Protein 3WA8 (pdb70)

Solvent-accessible surface area: 19558 Å² total; per-residue (Å²): 212,74,54,116,25,68,36,0,6,122,37,0,39,130,145,10,67,23,41,22,1,4,68,3,15,50,7,20,114,54,18,6,81,36,76,0,96,28,0,46,26,24,8,66,152,47,39,134,155,125,174,63,188,25,20,72,51,1,0,8,3,0,0,0,5,5,1,41,4,44,7,38,14,6,31,82,22,82,181,152,152,80,147,42,47,105,79,5,6,0,19,2,0,0,63,0,17,44,56,89,130,84,25,152,76,6,30,119,96,1,83,40,0,31,97,4,66,83,152,66,1,22,133,67,0,67,61,0,5,130,42,0,25,78,46,62,122,11,54,9,45,11,16,38,2,0,131,2,0,44,19,5,78,160,174,196,115,54,5,12,73,50,0,28,138,0,0,103,112,21,14,55,106,63,120,110,128,83,242,223,109,39,119,14,76,34,0,6,150,20,0,103,118,135,12,51,12,11,24,2,0,80,4,17,36,6,14,118,54,18,8,82,86,87,4,85,32,0,54,30,12,4,55,146,35,166,34,135,26,154,60,213,29,59,61,50,2,3,6,5,0,0,0,7,7,1,36,4,39,11,48,30,30,137,199,154,66,157,24,25,100,88,10,5,0,27,4,0,0,55,0,19,43,65,100,130,75,24,159,69,6,44,130,88,0,76,41,1,21,92,3,73,82,157,67,0,23,138,69,0,85,60,0,4,126,36,0,19,72,46,109,139,15,115,4,49,5,15,43,2,0,124,3,0,37,15,6,71,162,175,208,102,58,6,8,104,88,0,26,197,1,0,91,106,13,15,58,80,63,63,116,144,82,180

Structure (mmCIF, N/CA/C/O backbone):
data_3WA8
#
_entry.id   3WA8
#
_cell.length_a   71.823
_cell.length_b   75.383
_cell.length_c   112.671
_cell.angle_alpha   90.00
_cell.angle_beta   90.00
_cell.angle_gamma   90.00
#
_symmetry.space_group_name_H-M   'P 21 21 21'
#
loop_
_entity.id
_entity.type
_entity.pdbx_description
1 polymer 'CRISPR-associated protein, Cse2 family'
2 non-polymer 'MERCURY (II) ION'
3 water water
#
loop_
_atom_site.group_PDB
_atom_site.id
_atom_site.type_symbol
_atom_site.label_atom_id
_atom_site.label_alt_id
_atom_site.label_comp_id
_atom_site.label_asym_id
_atom_site.label_entity_id
_atom_site.label_seq_id
_atom_site.pdbx_PDB_ins_code
_atom_site.Cartn_x
_atom_site.Cartn_y
_atom_site.Cartn_z
_atom_site.occupancy
_atom_site.B_iso_or_equiv
_atom_site.auth_seq_id
_atom_site.auth_comp_id
_atom_site.auth_asym_id
_atom_site.auth_atom_id
_atom_site.pdbx_PDB_model_num
ATOM 1 N N . GLU A 1 7 ? 22.051 28.334 38.890 1.00 109.98 4 GLU A N 1
ATOM 2 C CA . GLU A 1 7 ? 21.256 29.162 37.938 1.00 105.91 4 GLU A CA 1
ATOM 3 C C . GLU A 1 7 ? 20.617 28.286 36.855 1.00 97.47 4 GLU A C 1
ATOM 4 O O . GLU A 1 7 ? 19.875 27.336 37.150 1.00 94.17 4 GLU A O 1
ATOM 10 N N . VAL A 1 8 ? 20.928 28.610 35.599 1.00 94.49 5 VAL A N 1
ATOM 11 C CA . VAL A 1 8 ? 20.234 28.058 34.436 1.00 86.45 5 VAL A CA 1
ATOM 12 C C . VAL A 1 8 ? 20.800 26.692 34.058 1.00 83.18 5 VAL A C 1
ATOM 13 O O . VAL A 1 8 ? 21.880 26.600 33.460 1.00 84.32 5 VAL A O 1
ATOM 17 N N . SER A 1 9 ? 20.069 25.639 34.407 1.00 79.02 6 SER A N 1
ATOM 18 C CA . SER A 1 9 ? 20.389 24.297 33.928 1.00 75.82 6 SER A CA 1
ATOM 19 C C . SER A 1 9 ? 20.516 24.217 32.389 1.00 72.27 6 SER A C 1
ATOM 20 O O . SER A 1 9 ? 20.090 25.110 31.653 1.00 70.40 6 SER A O 1
ATOM 23 N N . ARG A 1 10 ? 21.101 23.133 31.908 1.00 71.47 7 ARG A N 1
ATOM 24 C CA . ARG A 1 10 ? 21.324 22.966 30.488 1.00 69.10 7 ARG A CA 1
ATOM 25 C C . ARG A 1 10 ? 20.020 22.831 29.696 1.00 63.28 7 ARG A C 1
ATOM 26 O O . ARG A 1 10 ? 19.939 23.272 28.555 1.00 61.11 7 ARG A O 1
ATOM 34 N N . GLU A 1 11 ? 18.998 22.230 30.292 1.00 61.28 8 GLU A N 1
ATOM 35 C CA . GLU A 1 11 ? 17.724 22.096 29.592 1.00 57.12 8 GLU A CA 1
ATOM 36 C C . GLU A 1 11 ? 16.962 23.416 29.564 1.00 57.45 8 GLU A C 1
ATOM 37 O O . GLU A 1 11 ? 16.299 23.736 28.561 1.00 55.71 8 GLU A O 1
ATOM 43 N N . GLN A 1 12 ? 17.034 24.173 30.656 1.00 60.33 9 GLN A N 1
ATOM 44 C CA . GLN A 1 12 ? 16.539 25.539 30.635 1.00 61.89 9 GLN A CA 1
ATOM 45 C C . GLN A 1 12 ? 17.250 26.306 29.534 1.00 61.81 9 GLN A C 1
ATOM 46 O O . GLN A 1 12 ? 16.613 26.895 28.690 1.00 60.42 9 GLN A O 1
ATOM 52 N N . ALA A 1 13 ? 18.572 26.286 29.533 1.00 64.31 10 ALA A N 1
ATOM 53 C CA . ALA A 1 13 ? 19.308 27.039 28.546 1.00 65.38 10 ALA A CA 1
ATOM 54 C C . ALA A 1 13 ? 18.837 26.642 27.155 1.00 61.50 10 ALA A C 1
ATOM 55 O O . ALA A 1 13 ? 18.709 27.484 26.267 1.00 61.70 10 ALA A O 1
ATOM 57 N N . PHE A 1 14 ? 18.548 25.363 26.971 1.00 58.51 11 PHE A N 1
ATOM 58 C CA . PHE A 1 14 ? 18.205 24.895 25.665 1.00 55.58 11 PHE A CA 1
ATOM 59 C C . PHE A 1 14 ? 16.891 25.517 25.210 1.00 54.41 11 PHE A C 1
ATOM 60 O O . PHE A 1 14 ? 16.778 26.037 24.085 1.00 54.40 11 PHE A O 1
ATOM 68 N N . VAL A 1 15 ? 15.899 25.461 26.087 1.00 54.19 12 VAL A N 1
ATOM 69 C CA . VAL A 1 15 ? 14.578 25.971 25.779 1.00 53.02 12 VAL A CA 1
ATOM 70 C C . VAL A 1 15 ? 14.610 27.482 25.545 1.00 55.57 12 VAL A C 1
ATOM 71 O O . VAL A 1 15 ? 14.084 27.945 24.551 1.00 55.56 12 VAL A O 1
ATOM 75 N N . ARG A 1 16 ? 15.244 28.238 26.426 1.00 58.60 13 ARG A N 1
ATOM 76 C CA . ARG A 1 16 ? 15.475 29.655 26.183 1.00 62.84 13 ARG A CA 1
ATOM 77 C C . ARG A 1 16 ? 16.033 29.923 24.773 1.00 61.42 13 ARG A C 1
ATOM 78 O O . ARG A 1 16 ? 15.584 30.837 24.081 1.00 62.62 13 ARG A O 1
ATOM 86 N N . TYR A 1 17 ? 16.995 29.112 24.350 1.00 59.72 14 TYR A N 1
ATOM 87 C CA . TYR A 1 17 ? 17.695 29.299 23.089 1.00 59.24 14 TYR A CA 1
ATOM 88 C C . TYR A 1 17 ? 16.732 29.085 21.937 1.00 55.91 14 TYR A C 1
ATOM 89 O O . TYR A 1 17 ? 16.706 29.881 20.994 1.00 56.17 14 TYR A O 1
ATOM 98 N N . LEU A 1 18 ? 15.921 28.027 22.021 1.00 52.44 15 LEU A N 1
ATOM 99 C CA . LEU A 1 18 ? 14.905 27.778 21.011 1.00 49.91 15 LEU A CA 1
ATOM 100 C C . LEU A 1 18 ? 13.944 28.965 20.924 1.00 51.69 15 LEU A C 1
ATOM 101 O O . LEU A 1 18 ? 13.599 29.392 19.821 1.00 52.26 15 LEU A O 1
ATOM 106 N N . ARG A 1 19 ? 13.518 29.499 22.073 1.00 52.68 16 ARG A N 1
ATOM 107 C CA . ARG A 1 19 ? 12.597 30.640 22.096 1.00 54.72 16 ARG A CA 1
ATOM 108 C C . ARG A 1 19 ? 13.192 31.882 21.465 1.00 57.51 16 ARG A C 1
ATOM 109 O O . ARG A 1 19 ? 12.504 32.663 20.793 1.00 59.24 16 ARG A O 1
ATOM 117 N N . GLN A 1 20 ? 14.475 32.089 21.707 1.00 58.35 17 GLN A N 1
ATOM 118 C CA . GLN A 1 20 ? 15.077 33.333 21.322 1.00 61.52 17 GLN A CA 1
ATOM 119 C C . GLN A 1 20 ? 15.558 33.292 19.900 1.00 59.69 17 GLN A C 1
ATOM 120 O O . GLN A 1 20 ? 15.565 34.309 19.257 1.00 62.12 17 GLN A O 1
ATOM 126 N N . ARG A 1 21 ? 15.951 32.127 19.396 1.00 55.98 18 ARG A N 1
ATOM 127 C CA . ARG A 1 21 ? 16.695 32.101 18.136 1.00 55.31 18 ARG A CA 1
ATOM 128 C C . ARG A 1 21 ? 16.021 31.389 16.981 1.00 51.94 18 ARG A C 1
ATOM 129 O O . ARG A 1 21 ? 16.397 31.621 15.853 1.00 52.81 18 ARG A O 1
ATOM 137 N N . SER A 1 22 ? 15.047 30.519 17.236 1.00 48.95 19 SER A N 1
ATOM 138 C CA . SER A 1 22 ? 14.397 29.743 16.160 1.00 46.28 19 SER A CA 1
ATOM 139 C C . SER A 1 22 ? 13.770 30.603 15.078 1.00 47.82 19 SER A C 1
ATOM 140 O O . SER A 1 22 ? 13.077 31.571 15.405 1.00 50.92 19 SER A O 1
ATOM 143 N N . THR A 1 23 ? 13.995 30.262 13.810 1.00 46.18 20 THR A N 1
ATOM 144 C CA . THR A 1 23 ? 13.267 30.896 12.727 1.00 47.94 20 THR A CA 1
ATOM 145 C C . THR A 1 23 ? 12.095 30.031 12.279 1.00 47.08 20 THR A C 1
ATOM 146 O O . THR A 1 23 ? 12.013 28.844 12.634 1.00 44.69 20 THR A O 1
ATOM 150 N N . PRO A 1 24 ? 11.167 30.613 11.494 1.00 49.62 21 PRO A N 1
ATOM 151 C CA . PRO A 1 24 ? 10.023 29.800 11.099 1.00 49.56 21 PRO A CA 1
ATOM 152 C C . PRO A 1 24 ? 10.447 28.559 10.342 1.00 48.16 21 PRO A C 1
ATOM 153 O O . PRO A 1 24 ? 9.866 27.503 10.560 1.00 47.23 21 PRO A O 1
ATOM 157 N N . ALA A 1 25 ? 11.480 28.671 9.508 1.00 49.37 22 ALA A N 1
ATOM 158 C CA . ALA A 1 25 ? 12.086 27.480 8.891 1.00 48.75 22 ALA A CA 1
ATOM 159 C C . ALA A 1 25 ? 12.541 26.455 9.929 1.00 46.72 22 ALA A C 1
ATOM 160 O O . ALA A 1 25 ? 12.239 25.276 9.768 1.00 46.51 22 ALA A O 1
ATOM 162 N N . ASP A 1 26 ? 13.245 26.877 10.980 1.00 46.43 23 ASP A N 1
ATOM 163 C CA . ASP A 1 26 ? 13.669 25.922 11.998 1.00 45.54 23 ASP A CA 1
ATOM 164 C C . ASP A 1 26 ? 12.468 25.184 12.540 1.00 44.79 23 ASP A C 1
ATOM 165 O O . ASP A 1 26 ? 12.504 23.938 12.685 1.00 44.56 23 ASP A O 1
ATOM 170 N N . LEU A 1 27 ? 11.388 25.927 12.821 1.00 45.10 24 LEU A N 1
ATOM 171 C CA . LEU A 1 27 ? 10.221 25.316 13.472 1.00 43.36 24 LEU A CA 1
ATOM 172 C C . LEU A 1 27 ? 9.595 24.264 12.546 1.00 43.75 24 LEU A C 1
ATOM 173 O O . LEU A 1 27 ? 9.182 23.173 12.999 1.00 42.58 24 LEU A O 1
ATOM 178 N N . ALA A 1 28 ? 9.590 24.573 11.245 1.00 44.84 25 ALA A N 1
ATOM 179 C CA . ALA A 1 28 ? 9.066 23.656 10.256 1.00 46.07 25 ALA A CA 1
ATOM 180 C C . ALA A 1 28 ? 9.845 22.350 10.307 1.00 44.73 25 ALA A C 1
ATOM 181 O O . ALA A 1 28 ? 9.230 21.291 10.386 1.00 44.83 25 ALA A O 1
ATOM 183 N N . ARG A 1 29 ? 11.181 22.436 10.307 1.00 44.04 26 ARG A N 1
ATOM 184 C CA . ARG A 1 29 ? 12.033 21.263 10.415 1.00 43.93 26 ARG A CA 1
ATOM 185 C C . ARG A 1 29 ? 11.808 20.500 11.723 1.00 42.99 26 ARG A C 1
ATOM 186 O O . ARG A 1 29 ? 11.562 19.268 11.702 1.00 42.37 26 ARG A O 1
ATOM 194 N N . MET A 1 30 ? 11.861 21.235 12.842 1.00 42.21 27 MET A N 1
ATOM 195 C CA . MET A 1 30 ? 11.641 20.649 14.178 1.00 41.96 27 MET A CA 1
ATOM 196 C C . MET A 1 30 ? 10.330 19.862 14.207 1.00 42.14 27 MET A C 1
ATOM 197 O O . MET A 1 30 ? 10.283 18.742 14.723 1.00 41.38 27 MET A O 1
ATOM 202 N N . ARG A 1 31 ? 9.285 20.446 13.604 1.00 43.91 28 ARG A N 1
ATOM 203 C CA . ARG A 1 31 ? 7.966 19.824 13.519 1.00 44.43 28 ARG A CA 1
ATOM 204 C C . ARG A 1 31 ? 8.015 18.562 12.675 1.00 45.87 28 ARG A C 1
ATOM 205 O O . ARG A 1 31 ? 7.515 17.513 13.084 1.00 45.43 28 ARG A O 1
ATOM 213 N N . ARG A 1 32 ? 8.631 18.687 11.500 1.00 48.10 29 ARG A N 1
ATOM 214 C CA . ARG A 1 32 ? 8.811 17.583 10.552 1.00 50.98 29 ARG A CA 1
ATOM 215 C C . ARG A 1 32 ? 9.561 16.367 11.135 1.00 50.07 29 ARG A C 1
ATOM 216 O O . ARG A 1 32 ? 9.208 15.233 10.824 1.00 51.46 29 ARG A O 1
ATOM 224 N N . GLY A 1 33 ? 10.571 16.614 11.980 1.00 47.68 30 GLY A N 1
ATOM 225 C CA . GLY A 1 33 ? 11.331 15.561 12.611 1.00 48.04 30 GLY A CA 1
ATOM 226 C C . GLY A 1 33 ? 10.583 14.747 13.656 1.00 48.86 30 GLY A C 1
ATOM 227 O O . GLY A 1 33 ? 11.084 13.740 14.136 1.00 49.16 30 GLY A O 1
ATOM 228 N N . LEU A 1 34 ? 9.380 15.167 14.029 1.00 49.96 31 LEU A N 1
ATOM 229 C CA . LEU A 1 34 ? 8.612 14.462 15.088 1.00 50.47 31 LEU A CA 1
ATOM 230 C C . LEU A 1 34 ? 8.506 12.926 14.944 1.00 53.24 31 LEU A C 1
ATOM 231 O O . LEU A 1 34 ? 8.568 12.210 15.944 1.00 52.99 31 LEU A O 1
ATOM 236 N N . ASP A 1 35 ? 8.348 12.412 13.731 1.00 56.29 32 ASP A N 1
ATOM 237 C CA . ASP A 1 35 ? 8.182 10.969 13.601 1.00 59.99 32 ASP A CA 1
ATOM 238 C C . ASP A 1 35 ? 9.515 10.205 13.802 1.00 59.73 32 ASP A C 1
ATOM 239 O O . ASP A 1 35 ? 9.513 8.993 14.039 1.00 62.15 32 ASP A O 1
ATOM 244 N N . ALA A 1 36 ? 10.647 10.890 13.648 1.00 56.97 33 ALA A N 1
ATOM 245 C CA . ALA A 1 36 ? 11.949 10.251 13.774 1.00 56.09 33 ALA A CA 1
ATOM 246 C C . ALA A 1 36 ? 12.884 11.340 14.266 1.00 52.94 33 ALA A C 1
ATOM 247 O O . ALA A 1 36 ? 13.732 11.848 13.503 1.00 54.75 33 ALA A O 1
ATOM 249 N N . PRO A 1 37 ? 12.721 11.740 15.536 1.00 49.05 34 PRO A N 1
ATOM 250 C CA . PRO A 1 37 ? 13.452 12.883 16.116 1.00 46.22 34 PRO A CA 1
ATOM 251 C C . PRO A 1 37 ? 14.942 12.684 15.965 1.00 47.51 34 PRO A C 1
ATOM 252 O O . PRO A 1 37 ? 15.441 11.597 16.263 1.00 49.88 34 PRO A O 1
ATOM 256 N N . GLY A 1 38 ? 15.646 13.713 15.502 1.00 46.71 35 GLY A N 1
ATOM 257 C CA . GLY A 1 38 ? 17.073 13.595 15.244 1.00 47.56 35 GLY A CA 1
ATOM 258 C C . GLY A 1 38 ? 17.359 13.290 13.799 1.00 49.48 35 GLY A C 1
ATOM 259 O O . GLY A 1 38 ? 18.387 13.691 13.266 1.00 51.21 35 GLY A O 1
ATOM 260 N N . ALA A 1 39 ? 16.447 12.589 13.139 1.00 49.92 36 ALA A N 1
ATOM 261 C CA . ALA A 1 39 ? 16.709 12.159 11.761 1.00 52.55 36 ALA A CA 1
ATOM 262 C C . ALA A 1 39 ? 16.527 13.328 10.824 1.00 51.49 36 ALA A C 1
ATOM 263 O O . ALA A 1 39 ? 17.005 13.303 9.728 1.00 54.54 36 ALA A O 1
ATOM 265 N N . GLU A 1 40 ? 15.827 14.353 11.261 1.00 48.87 37 GLU A N 1
ATOM 266 C CA . GLU A 1 40 ? 15.641 15.558 10.463 1.00 49.53 37 GLU A CA 1
ATOM 267 C C . GLU A 1 40 ? 16.494 16.652 11.100 1.00 48.61 37 GLU A C 1
ATOM 268 O O . GLU A 1 40 ? 16.151 17.211 12.143 1.00 47.13 37 GLU A O 1
ATOM 274 N N . VAL A 1 41 ? 17.619 16.946 10.485 1.00 50.47 38 VAL A N 1
ATOM 275 C CA . VAL A 1 41 ? 18.643 17.703 11.159 1.00 49.49 38 VAL A CA 1
ATOM 276 C C . VAL A 1 41 ? 18.332 19.194 11.175 1.00 48.21 38 VAL A C 1
ATOM 277 O O . VAL A 1 41 ? 17.947 19.754 10.146 1.00 49.03 38 VAL A O 1
ATOM 281 N N . VAL A 1 42 ? 18.496 19.834 12.334 1.00 46.89 39 VAL A N 1
ATOM 282 C CA . VAL A 1 42 ? 18.309 21.290 12.444 1.00 46.41 39 VAL A CA 1
ATOM 283 C C . VAL A 1 42 ? 19.554 21.990 13.016 1.00 48.26 39 VAL A C 1
ATOM 284 O O . VAL A 1 42 ? 19.874 21.817 14.215 1.00 48.68 39 VAL A O 1
ATOM 288 N N . PRO A 1 43 ? 20.245 22.814 12.198 1.00 50.01 40 PRO A N 1
ATOM 289 C CA . PRO A 1 43 ? 21.555 23.363 12.608 1.00 52.26 40 PRO A CA 1
ATOM 290 C C . PRO A 1 43 ? 21.477 23.961 13.989 1.00 52.21 40 PRO A C 1
ATOM 291 O O . PRO A 1 43 ? 22.299 23.651 14.836 1.00 54.11 40 PRO A O 1
ATOM 295 N N . LEU A 1 44 ? 20.462 24.780 14.222 1.00 51.48 41 LEU A N 1
ATOM 296 C CA . LEU A 1 44 ? 20.184 25.305 15.554 1.00 52.17 41 LEU A CA 1
ATOM 297 C C . LEU A 1 44 ? 20.383 24.292 16.703 1.00 51.99 41 LEU A C 1
ATOM 298 O O . LEU A 1 44 ? 21.152 24.533 17.657 1.00 54.54 41 LEU A O 1
ATOM 303 N N . VAL A 1 45 ? 19.688 23.164 16.601 1.00 49.82 42 VAL A N 1
ATOM 304 C CA . VAL A 1 45 ? 19.735 22.122 17.623 1.00 48.84 42 VAL A CA 1
ATOM 305 C C . VAL A 1 45 ? 21.087 21.455 17.638 1.00 51.83 42 VAL A C 1
ATOM 306 O O . VAL A 1 45 ? 21.700 21.337 18.702 1.00 53.79 42 VAL A O 1
ATOM 310 N N . GLU A 1 46 ? 21.557 21.059 16.451 1.00 52.63 43 GLU A N 1
ATOM 311 C CA . GLU A 1 46 ? 22.879 20.461 16.275 1.00 56.18 43 GLU A CA 1
ATOM 312 C C . GLU A 1 46 ? 23.980 21.309 16.908 1.00 60.23 43 GLU A C 1
ATOM 313 O O . GLU A 1 46 ? 24.895 20.787 17.562 1.00 63.43 43 GLU A O 1
ATOM 319 N N . GLY A 1 47 ? 23.882 22.616 16.686 1.00 60.32 44 GLY A N 1
ATOM 320 C CA . GLY A 1 47 ? 24.765 23.571 17.292 1.00 64.58 44 GLY A CA 1
ATOM 321 C C . GLY A 1 47 ? 24.780 23.408 18.791 1.00 66.41 44 GLY A C 1
ATOM 322 O O . GLY A 1 47 ? 25.853 23.365 19.414 1.00 70.52 44 GLY A O 1
ATOM 323 N N . PHE A 1 48 ? 23.591 23.307 19.381 1.00 63.89 45 PHE A N 1
ATOM 324 C CA . PHE A 1 48 ? 23.499 23.282 20.832 1.00 65.31 45 PHE A CA 1
ATOM 325 C C . PHE A 1 48 ? 24.062 21.972 21.344 1.00 68.02 45 PHE A C 1
ATOM 326 O O . PHE A 1 48 ? 24.870 21.968 22.277 1.00 71.68 45 PHE A O 1
ATOM 334 N N . LEU A 1 49 ? 23.680 20.867 20.703 1.00 67.45 46 LEU A N 1
ATOM 335 C CA . LEU A 1 49 ? 24.195 19.547 21.094 1.00 71.20 46 LEU A CA 1
ATOM 336 C C . LEU A 1 49 ? 25.694 19.439 20.871 1.00 78.25 46 LEU A C 1
ATOM 337 O O . LEU A 1 49 ? 26.386 18.779 21.630 1.00 82.04 46 LEU A O 1
ATOM 342 N N . GLY A 1 50 ? 26.185 20.087 19.824 1.00 81.41 47 GLY A N 1
ATOM 343 C CA . GLY A 1 50 ? 27.597 20.051 19.494 1.00 90.07 47 GLY A CA 1
ATOM 344 C C . GLY A 1 50 ? 28.457 20.859 20.446 1.00 96.75 47 GLY A C 1
ATOM 345 O O . GLY A 1 50 ? 29.682 20.864 20.334 1.00 102.22 47 GLY A O 1
ATOM 346 N N . ARG A 1 51 ? 27.821 21.547 21.385 1.00 97.46 48 ARG A N 1
ATOM 347 C CA . ARG A 1 51 ? 28.557 22.345 22.346 1.00 104.90 48 ARG A CA 1
ATOM 348 C C . ARG A 1 51 ? 28.628 21.701 23.730 1.00 108.57 48 ARG A C 1
ATOM 349 O O . ARG A 1 51 ? 29.096 22.315 24.688 1.00 112.77 48 ARG A O 1
ATOM 357 N N . ILE A 1 52 ? 28.204 20.444 23.822 1.00 109.04 49 ILE A N 1
ATOM 358 C CA . ILE A 1 52 ? 28.279 19.695 25.087 1.00 113.61 49 ILE A CA 1
ATOM 359 C C . ILE A 1 52 ? 28.689 18.233 24.913 1.00 117.38 49 ILE A C 1
ATOM 360 O O . ILE A 1 52 ? 29.693 17.810 25.479 1.00 123.72 49 ILE A O 1
ATOM 365 N N . GLN A 1 53 ? 27.909 17.500 24.110 1.00 115.14 50 GLN A N 1
ATOM 366 C CA . GLN A 1 53 ? 27.953 16.023 23.927 1.00 118.25 50 GLN A CA 1
ATOM 367 C C . GLN A 1 53 ? 29.309 15.277 24.044 1.00 126.47 50 GLN A C 1
ATOM 368 O O . GLN A 1 53 ? 29.373 14.198 24.652 1.00 129.23 50 GLN A O 1
ATOM 374 N N . ASP A 1 54 ? 30.363 15.836 23.445 1.00 131.19 51 ASP A N 1
ATOM 375 C CA . ASP A 1 54 ? 31.744 15.335 23.596 1.00 140.06 51 ASP A CA 1
ATOM 376 C C . ASP A 1 54 ? 32.002 13.862 23.243 1.00 143.46 51 ASP A C 1
ATOM 377 O O . ASP A 1 54 ? 32.504 13.566 22.149 1.00 145.96 51 ASP A O 1
ATOM 382 N N . GLU A 1 55 ? 31.700 12.962 24.186 1.00 144.26 52 GLU A N 1
ATOM 383 C CA . GLU A 1 55 ? 31.907 11.515 24.015 1.00 147.76 52 GLU A CA 1
ATOM 384 C C . GLU A 1 55 ? 30.704 10.723 24.521 1.00 142.73 52 GLU A C 1
ATOM 385 O O . GLU A 1 55 ? 30.817 9.553 24.909 1.00 146.39 52 GLU A O 1
ATOM 391 N N . HIS A 1 56 ? 29.552 11.380 24.527 1.00 134.61 53 HIS A N 1
ATOM 392 C CA . HIS A 1 56 ? 28.298 10.686 24.754 1.00 129.50 53 HIS A CA 1
ATOM 393 C C . HIS A 1 56 ? 27.533 10.576 23.434 1.00 124.03 53 HIS A C 1
ATOM 394 O O . HIS A 1 56 ? 26.551 11.320 23.204 1.00 117.57 53 HIS A O 1
ATOM 401 N N . GLU A 1 57 ? 27.994 9.657 22.571 1.00 126.35 54 GLU A N 1
ATOM 402 C CA . GLU A 1 57 ? 27.173 9.190 21.445 1.00 121.59 54 GLU A CA 1
ATOM 403 C C . GLU A 1 57 ? 25.848 8.683 22.029 1.00 115.50 54 GLU A C 1
ATOM 404 O O . GLU A 1 57 ? 25.463 7.509 21.872 1.00 116.95 54 GLU A O 1
ATOM 410 N N . ASP A 1 58 ? 25.176 9.585 22.744 1.00 108.27 55 ASP A N 1
ATOM 411 C CA . ASP A 1 58 ? 23.988 9.222 23.452 1.00 102.01 55 ASP A CA 1
ATOM 412 C C . ASP A 1 58 ? 22.829 9.470 22.516 1.00 94.88 55 ASP A C 1
ATOM 413 O O . ASP A 1 58 ? 22.298 10.588 22.387 1.00 90.26 55 ASP A O 1
ATOM 418 N N . ARG A 1 59 ? 22.478 8.391 21.834 1.00 93.52 56 ARG A N 1
ATOM 419 C CA . ARG A 1 59 ? 21.437 8.424 20.852 1.00 87.99 56 ARG A CA 1
ATOM 420 C C . ARG A 1 59 ? 20.150 8.872 21.530 1.00 80.95 56 ARG A C 1
ATOM 421 O O . ARG A 1 59 ? 19.313 9.545 20.919 1.00 77.18 56 ARG A O 1
ATOM 429 N N . TRP A 1 60 ? 20.044 8.556 22.817 1.00 78.85 57 TRP A N 1
ATOM 430 C CA . TRP A 1 60 ? 18.917 8.991 23.637 1.00 72.54 57 TRP A CA 1
ATOM 431 C C . TRP A 1 60 ? 18.835 10.503 23.763 1.00 68.21 57 TRP A C 1
ATOM 432 O O . TRP A 1 60 ? 17.806 11.106 23.474 1.00 63.97 57 TRP A O 1
ATOM 443 N N . GLU A 1 61 ? 19.937 11.107 24.180 1.00 69.25 58 GLU A N 1
ATOM 444 C CA . GLU A 1 61 ? 19.984 12.538 24.338 1.00 66.33 58 GLU A CA 1
ATOM 445 C C . GLU A 1 61 ? 19.454 13.181 23.072 1.00 61.95 58 GLU A C 1
ATOM 446 O O . GLU A 1 61 ? 18.512 13.960 23.123 1.00 58.46 58 GLU A O 1
ATOM 452 N N . ARG A 1 62 ? 20.030 12.808 21.934 1.00 62.07 59 ARG A N 1
ATOM 453 C CA . ARG A 1 62 ? 19.651 13.403 20.656 1.00 58.51 59 ARG A CA 1
ATOM 454 C C . ARG A 1 62 ? 18.147 13.218 20.375 1.00 53.69 59 ARG A C 1
ATOM 455 O O . ARG A 1 62 ? 17.452 14.166 19.956 1.00 50.51 59 ARG A O 1
ATOM 463 N N . ILE A 1 63 ? 17.632 12.022 20.647 1.00 52.10 60 ILE A N 1
ATOM 464 C CA . ILE A 1 63 ? 16.212 11.821 20.481 1.00 48.02 60 ILE A CA 1
ATOM 465 C C . ILE A 1 63 ? 15.440 12.775 21.424 1.00 45.64 60 ILE A C 1
ATOM 466 O O . ILE A 1 63 ? 14.497 13.445 21.013 1.00 43.64 60 ILE A O 1
ATOM 471 N N . CYS A 1 64 ? 15.854 12.873 22.675 1.00 46.17 61 CYS A N 1
ATOM 472 C CA . CYS A 1 64 ? 15.080 13.642 23.618 1.00 44.28 61 CYS A CA 1
ATOM 473 C C . CYS A 1 64 ? 15.052 15.120 23.224 1.00 43.61 61 CYS A C 1
ATOM 474 O O . CYS A 1 64 ? 13.955 15.679 23.018 1.00 41.80 61 CYS A O 1
ATOM 477 N N . TYR A 1 65 ? 16.232 15.733 23.041 1.00 45.07 62 TYR A N 1
ATOM 478 C CA . TYR A 1 65 ? 16.318 17.120 22.550 1.00 44.06 62 TYR A CA 1
ATOM 479 C C . TYR A 1 65 ? 15.440 17.405 21.351 1.00 42.45 62 TYR A C 1
ATOM 480 O O . TYR A 1 65 ? 14.655 18.361 21.348 1.00 41.80 62 TYR A O 1
ATOM 489 N N . TYR A 1 66 ? 15.575 16.588 20.324 1.00 42.83 63 TYR A N 1
ATOM 490 C CA . TYR A 1 66 ? 14.855 16.842 19.093 1.00 42.43 63 TYR A CA 1
ATOM 491 C C . TYR A 1 66 ? 13.372 16.689 19.290 1.00 41.75 63 TYR A C 1
ATOM 492 O O . TYR A 1 66 ? 12.594 17.500 18.798 1.00 41.74 63 TYR A O 1
ATOM 501 N N . LEU A 1 67 ? 12.972 15.649 20.012 1.00 42.84 64 LEU A N 1
ATOM 502 C CA . LEU A 1 67 ? 11.572 15.451 20.342 1.00 42.94 64 LEU A CA 1
ATOM 503 C C . LEU A 1 67 ? 11.051 16.677 21.098 1.00 42.62 64 LEU A C 1
ATOM 504 O O . LEU A 1 67 ? 9.975 17.170 20.796 1.00 43.89 64 LEU A O 1
ATOM 509 N N . VAL A 1 68 ? 11.792 17.192 22.067 1.00 42.43 65 VAL A N 1
ATOM 510 C CA . VAL A 1 68 ? 11.217 18.300 22.811 1.00 42.85 65 VAL A CA 1
ATOM 511 C C . VAL A 1 68 ? 11.120 19.506 21.888 1.00 43.67 65 VAL A C 1
ATOM 512 O O . VAL A 1 68 ? 10.130 20.270 21.930 1.00 44.24 65 VAL A O 1
ATOM 516 N N . ALA A 1 69 ? 12.124 19.658 21.029 1.00 43.64 66 ALA A N 1
ATOM 517 C CA . ALA A 1 69 ? 12.087 20.735 20.074 1.00 43.53 66 ALA A CA 1
ATOM 518 C C . ALA A 1 69 ? 10.798 20.637 19.242 1.00 43.30 66 ALA A C 1
ATOM 519 O O . ALA A 1 69 ? 10.016 21.608 19.145 1.00 44.26 66 ALA A O 1
ATOM 521 N N . GLY A 1 70 ? 10.543 19.454 18.686 1.00 42.19 67 GLY A N 1
ATOM 522 C CA . GLY A 1 70 ? 9.381 19.269 17.825 1.00 42.13 67 GLY A CA 1
ATOM 523 C C . GLY A 1 70 ? 8.089 19.561 18.548 1.00 42.45 67 GLY A C 1
ATOM 524 O O . GLY A 1 70 ? 7.211 20.256 18.010 1.00 43.88 67 GLY A O 1
ATOM 525 N N . LEU A 1 71 ? 7.962 19.049 19.774 1.00 40.74 68 LEU A N 1
ATOM 526 C CA . LEU A 1 71 ? 6.718 19.235 20.491 1.00 41.33 68 LEU A CA 1
ATOM 527 C C . LEU A 1 71 ? 6.551 20.711 20.791 1.00 42.29 68 LEU A C 1
ATOM 528 O O . LEU A 1 71 ? 5.462 21.267 20.642 1.00 44.58 68 LEU A O 1
ATOM 533 N N . TRP A 1 72 ? 7.649 21.344 21.187 1.00 41.02 69 TRP A N 1
ATOM 534 C CA . TRP A 1 72 ? 7.603 22.719 21.581 1.00 41.49 69 TRP A CA 1
ATOM 535 C C . TRP A 1 72 ? 7.207 23.509 20.343 1.00 43.09 69 TRP A C 1
ATOM 536 O O . TRP A 1 72 ? 6.366 24.404 20.398 1.00 45.00 69 TRP A O 1
ATOM 547 N N . ALA A 1 73 ? 7.801 23.137 19.210 1.00 42.76 70 ALA A N 1
ATOM 548 C CA . ALA A 1 73 ? 7.573 23.820 17.935 1.00 43.35 70 ALA A CA 1
ATOM 549 C C . ALA A 1 73 ? 6.134 23.626 17.474 1.00 45.14 70 ALA A C 1
ATOM 550 O O . ALA A 1 73 ? 5.689 24.265 16.540 1.00 46.80 70 ALA A O 1
ATOM 552 N N . SER A 1 74 ? 5.406 22.740 18.147 1.00 45.26 71 SER A N 1
ATOM 553 C CA . SER A 1 74 ? 4.021 22.445 17.785 1.00 48.09 71 SER A CA 1
ATOM 554 C C . SER A 1 74 ? 3.042 23.112 18.708 1.00 50.28 71 SER A C 1
ATOM 555 O O . SER A 1 74 ? 1.840 23.084 18.463 1.00 52.93 71 SER A O 1
ATOM 558 N N . THR A 1 75 ? 3.543 23.719 19.772 1.00 50.12 72 THR A N 1
ATOM 559 C CA . THR A 1 75 ? 2.653 24.158 20.835 1.00 52.97 72 THR A CA 1
ATOM 560 C C . THR A 1 75 ? 1.563 25.151 20.453 1.00 57.29 72 THR A C 1
ATOM 561 O O . THR A 1 75 ? 1.666 25.885 19.495 1.00 58.80 72 THR A O 1
ATOM 565 N N . VAL A 1 76 ? 0.528 25.175 21.264 1.00 60.60 73 VAL A N 1
ATOM 566 C CA . VAL A 1 76 ? -0.634 25.998 21.014 1.00 66.80 73 VAL A CA 1
ATOM 567 C C . VAL A 1 76 ? -1.101 26.622 22.334 1.00 70.52 73 VAL A C 1
ATOM 568 O O . VAL A 1 76 ? -2.020 27.445 22.351 1.00 75.44 73 VAL A O 1
ATOM 572 N N . SER A 1 77 ? -0.451 26.237 23.435 1.00 69.09 74 SER A N 1
ATOM 573 C CA . SER A 1 77 ? -0.925 26.589 24.772 1.00 73.04 74 SER A CA 1
ATOM 574 C C . SER A 1 77 ? -0.766 28.075 25.052 1.00 77.34 74 SER A C 1
ATOM 575 O O . SER A 1 77 ? 0.202 28.705 24.607 1.00 76.43 74 SER A O 1
ATOM 578 N N . SER A 1 78 ? -1.707 28.618 25.819 1.00 82.96 75 SER A N 1
ATOM 579 C CA . SER A 1 78 ? -1.655 30.018 26.234 1.00 88.21 75 SER A CA 1
ATOM 580 C C . SER A 1 78 ? -0.465 30.256 27.153 1.00 86.78 75 SER A C 1
ATOM 581 O O . SER A 1 78 ? 0.166 31.307 27.111 1.00 88.39 75 SER A O 1
ATOM 584 N N . SER A 1 79 ? -0.140 29.242 27.944 1.00 84.53 76 SER A N 1
ATOM 585 C CA . SER A 1 79 ? 0.990 29.291 28.849 1.00 84.13 76 SER A CA 1
ATOM 586 C C . SER A 1 79 ? 2.307 29.580 28.146 1.00 82.51 76 SER A C 1
ATOM 587 O O . SER A 1 79 ? 3.150 30.272 28.708 1.00 84.63 76 SER A O 1
ATOM 590 N N . GLU A 1 80 ? 2.487 29.095 26.921 1.00 80.28 77 GLU A N 1
ATOM 591 C CA . GLU A 1 80 ? 3.703 29.428 26.173 1.00 79.25 77 GLU A CA 1
ATOM 592 C C . GLU A 1 80 ? 3.720 30.895 25.734 1.00 84.11 77 GLU A C 1
ATOM 593 O O . GLU A 1 80 ? 4.789 31.485 25.548 1.00 84.48 77 GLU A O 1
ATOM 599 N N . LEU A 1 81 ? 2.550 31.495 25.575 1.00 89.02 78 LEU A N 1
ATOM 600 C CA . LEU A 1 81 ? 2.514 32.900 25.214 1.00 94.63 78 LEU A CA 1
ATOM 601 C C . LEU A 1 81 ? 2.986 33.743 26.394 1.00 99.43 78 LEU A C 1
ATOM 602 O O . LEU A 1 81 ? 3.510 34.837 26.211 1.00 102.39 78 LEU A O 1
ATOM 607 N N . GLU A 1 82 ? 2.817 33.210 27.605 1.00 101.06 79 GLU A N 1
ATOM 608 C CA . GLU A 1 82 ? 3.344 33.839 28.817 1.00 106.04 79 GLU A CA 1
ATOM 609 C C . GLU A 1 82 ? 4.858 33.688 28.982 1.00 104.53 79 GLU A C 1
ATOM 610 O O . GLU A 1 82 ? 5.532 34.637 29.399 1.00 108.21 79 GLU A O 1
ATOM 616 N N . GLN A 1 83 ? 5.378 32.507 28.626 1.00 100.45 80 GLN A N 1
ATOM 617 C CA . GLN A 1 83 ? 6.814 32.188 28.695 1.00 99.36 80 GLN A CA 1
ATOM 618 C C . GLN A 1 83 ? 7.644 32.975 27.716 1.00 101.16 80 GLN A C 1
ATOM 619 O O . GLN A 1 83 ? 8.785 32.607 27.449 1.00 99.13 80 GLN A O 1
ATOM 625 N N . PHE A 1 84 ? 7.071 34.037 27.163 1.00 106.42 81 PHE A N 1
ATOM 626 C CA . PHE A 1 84 ? 7.818 34.937 26.308 1.00 109.27 81 PHE A CA 1
ATOM 627 C C . PHE A 1 84 ? 8.073 36.248 27.050 1.00 116.37 81 PHE A C 1
ATOM 628 O O . PHE A 1 84 ? 9.056 36.946 26.761 1.00 118.23 81 PHE A O 1
ATOM 636 N N . ARG A 1 85 ? 7.188 36.580 27.996 1.00 121.23 82 ARG A N 1
ATOM 637 C CA . ARG A 1 85 ? 7.422 37.680 28.944 1.00 128.58 82 ARG A CA 1
ATOM 638 C C . ARG A 1 85 ? 8.359 37.202 30.070 1.00 128.41 82 ARG A C 1
ATOM 639 O O . ARG A 1 85 ? 9.522 37.627 30.133 1.00 130.08 82 ARG A O 1
ATOM 647 N N . LYS A 1 86 ? 7.844 36.329 30.951 1.00 127.15 83 LYS A N 1
ATOM 648 C CA . LYS A 1 86 ? 8.612 35.756 32.070 1.00 126.67 83 LYS A CA 1
ATOM 649 C C . LYS A 1 86 ? 9.841 34.994 31.564 1.00 121.92 83 LYS A C 1
ATOM 650 O O . LYS A 1 86 ? 9.823 34.402 30.479 1.00 117.05 83 LYS A O 1
ATOM 656 N N . VAL A 1 101 ? 9.431 21.305 47.099 1.00 115.38 98 VAL A N 1
ATOM 657 C CA . VAL A 1 101 ? 8.830 19.970 47.228 1.00 112.51 98 VAL A CA 1
ATOM 658 C C . VAL A 1 101 ? 7.611 19.867 46.301 1.00 107.56 98 VAL A C 1
ATOM 659 O O . VAL A 1 101 ? 7.571 19.016 45.389 1.00 102.59 98 VAL A O 1
ATOM 663 N N . ASN A 1 102 ? 6.629 20.744 46.558 1.00 109.37 99 ASN A N 1
ATOM 664 C CA . ASN A 1 102 ? 5.412 20.887 45.748 1.00 105.58 99 ASN A CA 1
ATOM 665 C C . ASN A 1 102 ? 5.730 21.440 44.358 1.00 101.76 99 ASN A C 1
ATOM 666 O O . ASN A 1 102 ? 5.221 20.925 43.357 1.00 97.37 99 ASN A O 1
ATOM 671 N N . LYS A 1 103 ? 6.577 22.479 44.304 1.00 103.67 100 LYS A N 1
ATOM 672 C CA . LYS A 1 103 ? 7.073 23.043 43.031 1.00 99.91 100 LYS A CA 1
ATOM 673 C C . LYS A 1 103 ? 7.675 21.932 42.179 1.00 93.84 100 LYS A C 1
ATOM 674 O O . LYS A 1 103 ? 7.482 21.907 40.967 1.00 90.34 100 LYS A O 1
ATOM 680 N N . GLY A 1 104 ? 8.387 21.012 42.835 1.00 93.21 101 GLY A N 1
ATOM 681 C CA . GLY A 1 104 ? 8.921 19.809 42.210 1.00 87.32 101 GLY A CA 1
ATOM 682 C C . GLY A 1 104 ? 7.872 19.159 41.339 1.00 81.60 101 GLY A C 1
ATOM 683 O O . GLY A 1 104 ? 8.034 19.102 40.114 1.00 78.34 101 GLY A O 1
ATOM 684 N N . TYR A 1 105 ? 6.785 18.718 41.972 1.00 80.73 102 TYR A N 1
ATOM 685 C CA . TYR A 1 105 ? 5.717 17.965 41.310 1.00 76.05 102 TYR A CA 1
ATOM 686 C C . TYR A 1 105 ? 4.927 18.711 40.246 1.00 73.51 102 TYR A C 1
ATOM 687 O O . TYR A 1 105 ? 4.664 18.151 39.177 1.00 69.42 102 TYR A O 1
ATOM 696 N N . ARG A 1 106 ? 4.542 19.960 40.537 1.00 75.59 103 ARG A N 1
ATOM 697 C CA . ARG A 1 106 ? 3.741 20.767 39.602 1.00 74.51 103 ARG A CA 1
ATOM 698 C C . ARG A 1 106 ? 4.473 20.939 38.287 1.00 69.73 103 ARG A C 1
ATOM 699 O O . ARG A 1 106 ? 3.878 20.958 37.207 1.00 67.59 103 ARG A O 1
ATOM 707 N N . ARG A 1 107 ? 5.790 21.029 38.396 1.00 68.33 104 ARG A N 1
ATOM 708 C CA . ARG A 1 107 ? 6.644 21.254 37.249 1.00 64.70 104 ARG A CA 1
ATOM 709 C C . ARG A 1 107 ? 6.889 20.018 36.373 1.00 58.74 104 ARG A C 1
ATOM 710 O O . ARG A 1 107 ? 7.516 20.128 35.321 1.00 57.00 104 ARG A O 1
ATOM 718 N N . THR A 1 108 ? 6.346 18.870 36.768 1.00 55.75 105 THR A N 1
ATOM 719 C CA . THR A 1 108 ? 6.530 17.621 36.020 1.00 51.18 105 THR A CA 1
ATOM 720 C C . THR A 1 108 ? 5.328 17.272 35.140 1.00 48.31 105 THR A C 1
ATOM 721 O O . THR A 1 108 ? 4.218 17.701 35.402 1.00 49.62 105 THR A O 1
ATOM 725 N N . LEU A 1 109 ? 5.531 16.461 34.116 1.00 45.16 106 LEU A N 1
ATOM 726 C CA . LEU A 1 109 ? 4.446 16.203 33.188 1.00 43.70 106 LEU A CA 1
ATOM 727 C C . LEU A 1 109 ? 3.280 15.468 33.873 1.00 45.06 106 LEU A C 1
ATOM 728 O O . LEU A 1 109 ? 2.107 15.571 33.447 1.00 45.62 106 LEU A O 1
ATOM 733 N N . GLY A 1 110 ? 3.607 14.725 34.928 1.00 45.21 107 GLY A N 1
ATOM 734 C CA . GLY A 1 110 ? 2.592 14.093 35.745 1.00 46.24 107 GLY A CA 1
ATOM 735 C C . GLY A 1 110 ? 1.574 15.138 36.175 1.00 48.54 107 GLY A C 1
ATOM 736 O O . GLY A 1 110 ? 0.352 14.951 36.019 1.00 49.75 107 GLY A O 1
ATOM 737 N N . HIS A 1 111 ? 2.056 16.267 36.687 1.00 49.51 108 HIS A N 1
ATOM 738 C CA . HIS A 1 111 ? 1.108 17.298 37.099 1.00 52.29 108 HIS A CA 1
ATOM 739 C C . HIS A 1 111 ? 0.255 17.786 35.912 1.00 52.19 108 HIS A C 1
ATOM 740 O O . HIS A 1 111 ? -0.966 17.958 36.059 1.00 54.84 108 HIS A O 1
ATOM 747 N N . ALA A 1 112 ? 0.879 17.985 34.745 1.00 49.48 109 ALA A N 1
ATOM 748 C CA . ALA A 1 112 ? 0.132 18.482 33.583 1.00 49.60 109 ALA A CA 1
ATOM 749 C C . ALA A 1 112 ? -0.969 17.473 33.239 1.00 50.27 109 ALA A C 1
ATOM 750 O O . ALA A 1 112 ? -2.129 17.861 33.014 1.00 52.72 109 ALA A O 1
ATOM 752 N N . ILE A 1 113 ? -0.614 16.182 33.275 1.00 48.04 110 ILE A N 1
ATOM 753 C CA . ILE A 1 113 ? -1.536 15.135 32.884 1.00 48.52 110 ILE A CA 1
ATOM 754 C C . ILE A 1 113 ? -2.717 15.044 33.859 1.00 52.21 110 ILE A C 1
ATOM 755 O O . ILE A 1 113 ? -3.878 14.842 33.438 1.00 54.52 110 ILE A O 1
ATOM 760 N N . ALA A 1 114 ? -2.436 15.217 35.148 1.00 52.77 111 ALA A N 1
ATOM 761 C CA . ALA A 1 114 ? -3.500 15.173 36.133 1.00 56.37 111 ALA A CA 1
ATOM 762 C C . ALA A 1 114 ? -4.479 16.297 35.869 1.00 60.38 111 ALA A C 1
ATOM 763 O O . ALA A 1 114 ? -5.693 16.112 35.975 1.00 64.41 111 ALA A O 1
ATOM 765 N N . GLN A 1 115 ? -3.953 17.463 35.507 1.00 60.56 112 GLN A N 1
ATOM 766 C CA . GLN A 1 115 ? -4.789 18.625 35.241 1.00 64.34 112 GLN A CA 1
ATOM 767 C C . GLN A 1 115 ? -5.733 18.316 34.085 1.00 65.75 112 GLN A C 1
ATOM 768 O O . GLN A 1 115 ? -6.914 18.694 34.112 1.00 70.53 112 GLN A O 1
ATOM 774 N N . LEU A 1 116 ? -5.200 17.619 33.079 1.00 62.12 113 LEU A N 1
ATOM 775 C CA . LEU A 1 116 ? -5.970 17.201 31.928 1.00 63.06 113 LEU A CA 1
ATOM 776 C C . LEU A 1 116 ? -7.034 16.192 32.373 1.00 66.14 113 LEU A C 1
ATOM 777 O O . LEU A 1 116 ? -8.228 16.333 32.048 1.00 70.95 113 LEU A O 1
ATOM 782 N N . TYR A 1 117 ? -6.604 15.203 33.149 1.00 63.69 114 TYR A N 1
ATOM 783 C CA . TYR A 1 117 ? -7.497 14.215 33.718 1.00 65.88 114 TYR A CA 1
ATOM 784 C C . TYR A 1 117 ? -8.693 14.861 34.401 1.00 71.70 114 TYR A C 1
ATOM 785 O O . TYR A 1 117 ? -9.835 14.491 34.131 1.00 75.95 114 TYR A O 1
ATOM 794 N N . LEU A 1 118 ? -8.438 15.839 35.267 1.00 72.92 115 LEU A N 1
ATOM 795 C CA . LEU A 1 118 ? -9.508 16.489 36.035 1.00 78.83 115 LEU A CA 1
ATOM 796 C C . LEU A 1 118 ? -10.392 17.360 35.156 1.00 83.64 115 LEU A C 1
ATOM 797 O O . LEU A 1 118 ? -11.591 17.473 35.393 1.00 89.45 115 LEU A O 1
ATOM 802 N N . ALA A 1 119 ? -9.796 17.972 34.141 1.00 82.11 116 ALA A N 1
ATOM 803 C CA . ALA A 1 119 ? -10.541 18.766 33.166 1.00 86.89 116 ALA A CA 1
ATOM 804 C C . ALA A 1 119 ? -11.557 17.915 32.392 1.00 90.27 116 ALA A C 1
ATOM 805 O O . ALA A 1 119 ? -12.585 18.423 31.959 1.00 96.59 116 ALA A O 1
ATOM 807 N N . ARG A 1 120 ? -11.277 16.624 32.231 1.00 87.60 117 ARG A N 1
ATOM 808 C CA . ARG A 1 120 ? -12.168 15.730 31.491 1.00 90.93 117 ARG A CA 1
ATOM 809 C C . ARG A 1 120 ? -12.958 14.800 32.393 1.00 94.13 117 ARG A C 1
ATOM 810 O O . ARG A 1 120 ? -13.136 13.625 32.061 1.00 93.98 117 ARG A O 1
ATOM 818 N N . ASP A 1 121 ? -13.423 15.320 33.529 1.00 97.69 118 ASP A N 1
ATOM 819 C CA . ASP A 1 121 ? -14.263 14.564 34.466 1.00 101.48 118 ASP A CA 1
ATOM 820 C C . ASP A 1 121 ? -13.621 13.375 35.134 1.00 97.03 118 ASP A C 1
ATOM 821 O O . ASP A 1 121 ? -14.312 12.403 35.436 1.00 99.37 118 ASP A O 1
ATOM 826 N N . GLN A 1 122 ? -12.316 13.448 35.380 1.00 91.29 119 GLN A N 1
ATOM 827 C CA . GLN A 1 122 ? -11.581 12.314 35.954 1.00 87.28 119 GLN A CA 1
ATOM 828 C C . GLN A 1 122 ? -11.747 11.107 35.038 1.00 86.79 119 GLN A C 1
ATOM 829 O O . GLN A 1 122 ? -12.128 10.020 35.490 1.00 87.85 119 GLN A O 1
ATOM 835 N N . SER A 1 123 ? -11.464 11.324 33.752 1.00 85.50 120 SER A N 1
ATOM 836 C CA . SER A 1 123 ? -11.734 10.355 32.695 1.00 86.39 120 SER A CA 1
ATOM 837 C C . SER A 1 123 ? -10.780 9.192 32.769 1.00 82.23 120 SER A C 1
ATOM 838 O O . SER A 1 123 ? -9.568 9.369 32.642 1.00 77.40 120 SER A O 1
ATOM 841 N N . LYS A 1 124 ? -11.323 7.994 32.944 1.00 84.88 121 LYS A N 1
ATOM 842 C CA . LYS A 1 124 ? -10.464 6.830 33.078 1.00 82.38 121 LYS A CA 1
ATOM 843 C C . LYS A 1 124 ? -9.600 6.551 31.843 1.00 79.57 121 LYS A C 1
ATOM 844 O O . LYS A 1 124 ? -8.495 6.006 31.961 1.00 76.53 121 LYS A O 1
ATOM 850 N N . SER A 1 125 ? -10.051 6.974 30.671 1.00 81.13 122 SER A N 1
ATOM 851 C CA . SER A 1 125 ? -9.211 6.793 29.516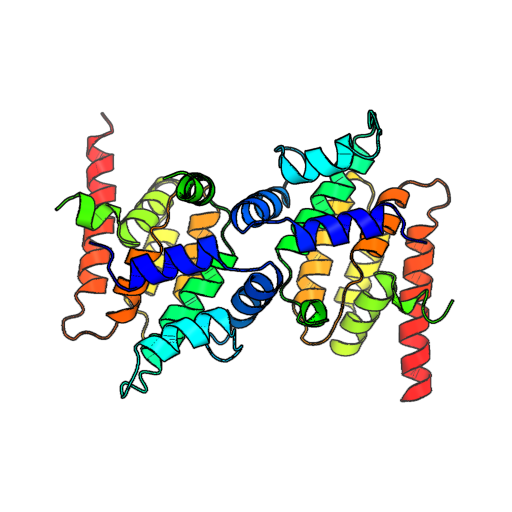 1.00 78.73 122 SER A CA 1
ATOM 852 C C . SER A 1 125 ? -7.930 7.652 29.600 1.00 73.74 122 SER A C 1
ATOM 853 O O . SER A 1 125 ? -6.880 7.239 29.108 1.00 71.23 122 SER A O 1
ATOM 856 N N . ILE A 1 126 ? -7.978 8.828 30.227 1.00 72.88 123 ILE A N 1
ATOM 857 C CA . ILE A 1 126 ? -6.736 9.593 30.334 1.00 68.33 123 ILE A CA 1
ATOM 858 C C . ILE A 1 126 ? -5.819 8.885 31.323 1.00 65.67 123 ILE A C 1
ATOM 859 O O . ILE A 1 126 ? -4.589 8.827 31.120 1.00 62.44 123 ILE A O 1
ATOM 864 N N . GLU A 1 127 ? -6.413 8.320 32.376 1.00 67.02 124 GLU A N 1
ATOM 865 C CA . GLU A 1 127 ? -5.619 7.652 33.381 1.00 64.68 124 GLU A CA 1
ATOM 866 C C . GLU A 1 127 ? -4.922 6.464 32.761 1.00 63.89 124 GLU A C 1
ATOM 867 O O . GLU A 1 127 ? -3.737 6.231 33.013 1.00 61.59 124 GLU A O 1
ATOM 873 N N . GLN A 1 128 ? -5.652 5.733 31.923 1.00 66.60 125 GLN A N 1
ATOM 874 C CA . GLN A 1 128 ? -5.089 4.575 31.236 1.00 67.17 125 GLN A CA 1
ATOM 875 C C . GLN A 1 128 ? -4.001 4.948 30.242 1.00 63.76 125 GLN A C 1
ATOM 876 O O . GLN A 1 128 ? -2.910 4.387 30.261 1.00 61.84 125 GLN A O 1
ATOM 882 N N . ARG A 1 129 ? -4.291 5.933 29.406 1.00 63.60 126 ARG A N 1
ATOM 883 C CA . ARG A 1 129 ? -3.304 6.451 28.484 1.00 61.02 126 ARG A CA 1
ATOM 884 C C . ARG A 1 129 ? -2.069 6.871 29.272 1.00 56.79 126 ARG A C 1
ATOM 885 O O . ARG A 1 129 ? -0.941 6.680 28.802 1.00 55.29 126 ARG A O 1
ATOM 893 N N . PHE A 1 130 ? -2.296 7.387 30.479 1.00 55.33 127 PHE A N 1
ATOM 894 C CA . PHE A 1 130 ? -1.223 7.838 31.341 1.00 52.14 127 PHE A CA 1
ATOM 895 C C . PHE A 1 130 ? -0.402 6.679 31.893 1.00 52.04 127 PHE A C 1
ATOM 896 O O . PHE A 1 130 ? 0.843 6.735 31.945 1.00 50.39 127 PHE A O 1
ATOM 904 N N . ILE A 1 131 ? -1.097 5.634 32.326 1.00 53.68 128 ILE A N 1
ATOM 905 C CA . ILE A 1 131 ? -0.407 4.473 32.833 1.00 53.81 128 ILE A CA 1
ATOM 906 C C . ILE A 1 131 ? 0.394 3.894 31.679 1.00 53.30 128 ILE A C 1
ATOM 907 O O . ILE A 1 131 ? 1.548 3.523 31.839 1.00 52.81 128 ILE A O 1
ATOM 912 N N . ALA A 1 132 ? -0.203 3.883 30.499 1.00 53.68 129 ALA A N 1
ATOM 913 C CA . ALA A 1 132 ? 0.461 3.305 29.351 1.00 54.37 129 ALA A CA 1
ATOM 914 C C . ALA A 1 132 ? 1.724 4.084 29.055 1.00 52.48 129 ALA A C 1
ATOM 915 O O . ALA A 1 132 ? 2.740 3.503 28.690 1.00 53.32 129 ALA A O 1
ATOM 917 N N . LEU A 1 133 ? 1.650 5.406 29.210 1.00 50.83 130 LEU A N 1
ATOM 918 C CA . LEU A 1 133 ? 2.802 6.273 29.069 1.00 48.19 130 LEU A CA 1
ATOM 919 C C . LEU A 1 133 ? 3.891 5.888 30.073 1.00 48.95 130 LEU A C 1
ATOM 920 O O . LEU A 1 133 ? 5.051 5.729 29.700 1.00 48.92 130 LEU A O 1
ATOM 925 N N . LEU A 1 134 ? 3.536 5.685 31.335 1.00 50.10 131 LEU A N 1
ATOM 926 C CA . LEU A 1 134 ? 4.572 5.343 32.306 1.00 51.24 131 LEU A CA 1
ATOM 927 C C . LEU A 1 134 ? 5.233 3.985 32.030 1.00 54.19 131 LEU A C 1
ATOM 928 O O . LEU A 1 134 ? 6.309 3.701 32.568 1.00 55.64 131 LEU A O 1
ATOM 933 N N . ASP A 1 135 ? 4.590 3.144 31.217 1.00 56.06 132 ASP A N 1
ATOM 934 C CA . ASP A 1 135 ? 5.135 1.817 30.879 1.00 59.69 132 ASP A CA 1
ATOM 935 C C . ASP A 1 135 ? 6.090 1.837 29.686 1.00 59.64 132 ASP A C 1
ATOM 936 O O . ASP A 1 135 ? 6.830 0.884 29.465 1.00 62.36 132 ASP A O 1
ATOM 941 N N . ALA A 1 136 ? 6.031 2.904 28.895 1.00 56.83 133 ALA A N 1
ATOM 942 C CA . ALA A 1 136 ? 6.738 2.965 27.641 1.00 57.00 133 ALA A CA 1
ATOM 943 C C . ALA A 1 136 ? 8.201 2.635 27.831 1.00 58.98 133 ALA A C 1
ATOM 944 O O . ALA A 1 136 ? 8.792 3.005 28.832 1.00 58.75 133 ALA A O 1
ATOM 946 N N . ASP A 1 137 ? 8.775 1.913 26.876 1.00 62.45 134 ASP A N 1
ATOM 947 C CA . ASP A 1 137 ? 10.218 1.835 26.742 1.00 64.63 134 ASP A CA 1
ATOM 948 C C . ASP A 1 137 ? 10.702 2.921 25.768 1.00 62.53 134 ASP A C 1
ATOM 949 O O . ASP A 1 137 ? 9.904 3.666 25.185 1.00 59.31 134 ASP A O 1
ATOM 954 N N . GLU A 1 138 ? 12.014 3.012 25.613 1.00 64.59 135 GLU A N 1
ATOM 955 C CA . GLU A 1 138 ? 12.623 3.992 24.736 1.00 63.70 135 GLU A CA 1
ATOM 956 C C . GLU A 1 138 ? 11.918 4.069 23.381 1.00 63.21 135 GLU A C 1
ATOM 957 O O . GLU A 1 138 ? 11.686 5.157 22.859 1.00 60.68 135 GLU A O 1
ATOM 963 N N . GLU A 1 139 ? 11.591 2.921 22.795 1.00 66.35 136 GLU A N 1
ATOM 964 C CA . GLU A 1 139 ? 10.991 2.935 21.459 1.00 66.51 136 GLU A CA 1
ATOM 965 C C . GLU A 1 139 ? 9.544 3.430 21.457 1.00 62.80 136 GLU A C 1
ATOM 966 O O . GLU A 1 139 ? 9.121 4.122 20.530 1.00 61.73 136 GLU A O 1
ATOM 972 N N . GLN A 1 140 ? 8.803 3.085 22.501 1.00 61.08 137 GLN A N 1
ATOM 973 C CA . GLN A 1 140 ? 7.414 3.449 22.604 1.00 58.66 137 GLN A CA 1
ATOM 974 C C . GLN A 1 140 ? 7.230 4.885 22.999 1.00 55.26 137 GLN A C 1
ATOM 975 O O . GLN A 1 140 ? 6.215 5.500 22.665 1.00 54.79 137 GLN A O 1
ATOM 981 N N . LEU A 1 141 ? 8.210 5.435 23.711 1.00 53.52 138 LEU A N 1
ATOM 982 C CA . LEU A 1 141 ? 8.002 6.700 24.368 1.00 50.11 138 LEU A CA 1
ATOM 983 C C . LEU A 1 141 ? 7.727 7.869 23.415 1.00 48.59 138 LEU A C 1
ATOM 984 O O . LEU A 1 141 ? 6.757 8.598 23.601 1.00 47.00 138 LEU A O 1
ATOM 989 N N . PRO A 1 142 ? 8.564 8.049 22.380 1.00 49.44 139 PRO A N 1
ATOM 990 C CA . PRO A 1 142 ? 8.323 9.268 21.623 1.00 48.28 139 PRO A CA 1
ATOM 991 C C . PRO A 1 142 ? 6.891 9.287 21.119 1.00 49.63 139 PRO A C 1
ATOM 992 O O . PRO A 1 142 ? 6.240 10.315 21.142 1.00 48.69 139 PRO A O 1
ATOM 996 N N . TYR A 1 143 ? 6.385 8.143 20.702 1.00 53.37 140 TYR A N 1
ATOM 997 C CA . TYR A 1 143 ? 5.029 8.112 20.200 1.00 56.32 140 TYR A CA 1
ATOM 998 C C . TYR A 1 143 ? 3.958 8.408 21.281 1.00 55.26 140 TYR A C 1
ATOM 999 O O . TYR A 1 143 ? 3.060 9.229 21.079 1.00 55.17 140 TYR A O 1
ATOM 1008 N N . ARG A 1 144 ? 4.060 7.760 22.432 1.00 54.27 141 ARG A N 1
ATOM 1009 C CA . ARG A 1 144 ? 3.038 7.953 23.424 1.00 54.02 141 ARG A CA 1
ATOM 1010 C C . ARG A 1 144 ? 3.056 9.346 24.015 1.00 52.47 141 ARG A C 1
ATOM 1011 O O . ARG A 1 144 ? 2.006 9.935 24.289 1.00 52.79 141 ARG A O 1
ATOM 1019 N N . LEU A 1 145 ? 4.251 9.895 24.173 1.00 51.41 142 LEU A N 1
ATOM 1020 C CA . LEU A 1 145 ? 4.387 11.254 24.694 1.00 50.26 142 LEU A CA 1
ATOM 1021 C C . LEU A 1 145 ? 3.763 12.265 23.742 1.00 51.34 142 LEU A C 1
ATOM 1022 O O . LEU A 1 145 ? 3.168 13.271 24.160 1.00 52.04 142 LEU A O 1
ATOM 1027 N N . ARG A 1 146 ? 3.878 11.977 22.455 1.00 52.28 143 ARG A N 1
ATOM 1028 C CA . ARG A 1 146 ? 3.440 12.901 21.447 1.00 53.28 143 ARG A CA 1
ATOM 1029 C C . ARG A 1 146 ? 1.946 12.924 21.473 1.00 55.52 143 ARG A C 1
ATOM 1030 O O . ARG A 1 146 ? 1.346 13.986 21.383 1.00 57.40 143 ARG A O 1
ATOM 1038 N N . GLN A 1 147 ? 1.331 11.760 21.623 1.00 56.87 144 GLN A N 1
ATOM 1039 C CA . GLN A 1 147 ? -0.122 11.701 21.755 1.00 59.18 144 GLN A CA 1
ATOM 1040 C C . GLN A 1 147 ? -0.613 12.437 23.011 1.00 57.89 144 GLN A C 1
ATOM 1041 O O . GLN A 1 147 ? -1.644 13.116 22.969 1.00 60.06 144 GLN A O 1
ATOM 1047 N N . MET A 1 148 ? 0.110 12.290 24.122 1.00 54.67 145 MET A N 1
ATOM 1048 C CA . MET A 1 148 ? -0.341 12.831 25.398 1.00 54.37 145 MET A CA 1
ATOM 1049 C C . MET A 1 148 ? -0.262 14.358 25.416 1.00 54.33 145 MET A C 1
ATOM 1050 O O . MET A 1 148 ? -1.249 15.030 25.802 1.00 56.15 145 MET A O 1
ATOM 1055 N N . VAL A 1 149 ? 0.900 14.884 24.995 1.00 51.68 146 VAL A N 1
ATOM 1056 C CA . VAL A 1 149 ? 1.093 16.314 24.752 1.00 51.84 146 VAL A CA 1
ATOM 1057 C C . VAL A 1 149 ? -0.028 16.861 23.881 1.00 55.45 146 VAL A C 1
ATOM 1058 O O . VAL A 1 149 ? -0.639 17.884 24.193 1.00 57.93 146 VAL A O 1
ATOM 1062 N N . GLN A 1 150 ? -0.308 16.175 22.789 1.00 56.86 147 GLN A N 1
ATOM 1063 C CA . GLN A 1 150 ? -1.444 16.528 21.973 1.00 61.92 147 GLN A CA 1
ATOM 1064 C C . GLN A 1 150 ? -2.744 16.631 22.785 1.00 64.94 147 GLN A C 1
ATOM 1065 O O . GLN A 1 150 ? -3.486 17.607 22.652 1.00 68.32 147 GLN A O 1
ATOM 1071 N N . LEU A 1 151 ? -3.030 15.628 23.622 1.00 64.03 148 LEU A N 1
ATOM 1072 C CA . LEU A 1 151 ? -4.233 15.703 24.424 1.00 66.13 148 LEU A CA 1
ATOM 1073 C C . LEU A 1 151 ? -4.162 16.884 25.362 1.00 65.73 148 LEU A C 1
ATOM 1074 O O . LEU A 1 151 ? -5.080 17.701 25.381 1.00 69.56 148 LEU A O 1
ATOM 1079 N N . ILE A 1 152 ? -3.071 16.986 26.107 1.00 61.29 149 ILE A N 1
ATOM 1080 C CA . ILE A 1 152 ? -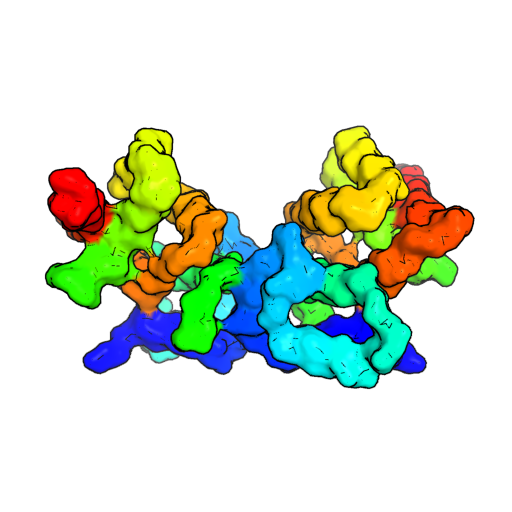2.855 18.115 26.989 1.00 61.88 149 ILE A CA 1
ATOM 1081 C C . ILE A 1 152 ? -3.101 19.477 26.313 1.00 65.16 149 ILE A C 1
ATOM 1082 O O . ILE A 1 152 ? -3.737 20.358 26.908 1.00 68.32 149 ILE A O 1
ATOM 1087 N N . GLU A 1 153 ? -2.615 19.634 25.076 1.00 65.08 150 GLU A N 1
ATOM 1088 C CA . GLU A 1 153 ? -2.689 20.907 24.332 1.00 68.03 150 GLU A CA 1
ATOM 1089 C C . GLU A 1 153 ? -4.115 21.240 23.889 1.00 74.17 150 GLU A C 1
ATOM 1090 O O . GLU A 1 153 ? -4.432 22.387 23.625 1.00 77.87 150 GLU A O 1
ATOM 1096 N N . SER A 1 154 ? -4.976 20.234 23.820 1.00 76.59 151 SER A N 1
ATOM 1097 C CA . SER A 1 154 ? -6.397 20.457 23.627 1.00 83.38 151 SER A CA 1
ATOM 1098 C C . SER A 1 154 ? -7.025 21.254 24.740 1.00 86.93 151 SER A C 1
ATOM 1099 O O . SER A 1 154 ? -7.967 21.992 24.484 1.00 92.89 151 SER A O 1
ATOM 1102 N N . GLN A 1 155 ? -6.573 21.075 25.981 1.00 84.69 152 GLN A N 1
ATOM 1103 C CA . GLN A 1 155 ? -7.060 21.965 27.042 1.00 88.48 152 GLN A CA 1
ATOM 1104 C C . GLN A 1 155 ? -6.247 23.221 26.946 1.00 88.44 152 GLN A C 1
ATOM 1105 O O . GLN A 1 155 ? -5.032 23.189 26.803 1.00 83.83 152 GLN A O 1
ATOM 1111 N N . ASP A 1 156 ? -6.920 24.346 27.009 1.00 94.48 153 ASP A N 1
ATOM 1112 C CA . ASP A 1 156 ? -6.244 25.569 26.654 1.00 95.04 153 ASP A CA 1
ATOM 1113 C C . ASP A 1 156 ? -5.266 26.005 27.756 1.00 92.35 153 ASP A C 1
ATOM 1114 O O . ASP A 1 156 ? -4.182 26.529 27.466 1.00 89.84 153 ASP A O 1
ATOM 1119 N N . ASP A 1 157 ? -5.657 25.726 29.002 1.00 92.65 154 ASP A N 1
ATOM 1120 C CA . ASP A 1 157 ? -5.144 26.419 30.162 1.00 92.76 154 ASP A CA 1
ATOM 1121 C C . ASP A 1 157 ? -4.039 25.665 30.867 1.00 86.09 154 ASP A C 1
ATOM 1122 O O . ASP A 1 157 ? -3.615 26.087 31.930 1.00 87.85 154 ASP A O 1
ATOM 1127 N N . ILE A 1 158 ? -3.574 24.555 30.308 1.00 78.88 155 ILE A N 1
ATOM 1128 C CA . ILE A 1 158 ? -2.584 23.745 31.002 1.00 72.81 155 ILE A CA 1
ATOM 1129 C C . ILE A 1 158 ? -1.169 23.984 30.502 1.00 68.56 155 ILE A C 1
ATOM 1130 O O . ILE A 1 158 ? -0.875 23.807 29.320 1.00 66.45 155 ILE A O 1
ATOM 1135 N N . ARG A 1 159 ? -0.294 24.383 31.414 1.00 67.19 156 ARG A N 1
ATOM 1136 C CA . ARG A 1 159 ? 1.090 24.675 31.080 1.00 63.57 156 ARG A CA 1
ATOM 1137 C C . ARG A 1 159 ? 1.912 23.404 31.061 1.00 57.91 156 ARG A C 1
ATOM 1138 O O . ARG A 1 159 ? 1.775 22.614 31.960 1.00 57.29 156 ARG A O 1
ATOM 1146 N N . ILE A 1 160 ? 2.764 23.218 30.052 1.00 54.37 157 ILE A N 1
ATOM 1147 C CA . ILE A 1 160 ? 3.747 22.121 30.053 1.00 50.28 157 ILE A CA 1
ATOM 1148 C C . ILE A 1 160 ? 5.125 22.709 30.251 1.00 50.06 157 ILE A C 1
ATOM 1149 O O . ILE A 1 160 ? 5.576 23.485 29.401 1.00 50.92 157 ILE A O 1
ATOM 1154 N N . TYR A 1 161 ? 5.807 22.361 31.341 1.00 48.98 158 TYR A N 1
ATOM 1155 C CA . TYR A 1 161 ? 7.148 22.891 31.539 1.00 48.32 158 TYR A CA 1
ATOM 1156 C C . TYR A 1 161 ? 8.168 22.137 30.676 1.00 45.75 158 TYR A C 1
ATOM 1157 O O . TYR A 1 161 ? 8.656 21.060 31.043 1.00 46.10 158 TYR A O 1
ATOM 1166 N N . TRP A 1 162 ? 8.492 22.694 29.515 1.00 44.62 159 TRP A N 1
ATOM 1167 C CA . TRP A 1 162 ? 9.409 22.016 28.608 1.00 42.47 159 TRP A CA 1
ATOM 1168 C C . TRP A 1 162 ? 10.791 21.698 29.166 1.00 43.47 159 TRP A C 1
ATOM 1169 O O . TRP A 1 162 ? 11.287 20.589 28.971 1.00 42.86 159 TRP A O 1
ATOM 1180 N N . SER A 1 163 ? 11.424 22.615 29.874 1.00 46.05 160 SER A N 1
ATOM 1181 C CA . SER A 1 163 ? 12.754 22.280 30.344 1.00 48.51 160 SER A CA 1
ATOM 1182 C C . SER A 1 163 ? 12.714 21.088 31.310 1.00 49.43 160 SER A C 1
ATOM 1183 O O . SER A 1 163 ? 13.539 20.169 31.224 1.00 49.13 160 SER A O 1
ATOM 1186 N N . GLU A 1 164 ? 11.732 21.074 32.208 1.00 51.34 161 GLU A N 1
ATOM 1187 C CA . GLU A 1 164 ? 11.598 19.918 33.092 1.00 52.55 161 GLU A CA 1
ATOM 1188 C C . GLU A 1 164 ? 11.276 18.662 32.267 1.00 49.68 161 GLU A C 1
ATOM 1189 O O . GLU A 1 164 ? 11.808 17.585 32.561 1.00 49.71 161 GLU A O 1
ATOM 1195 N N . LEU A 1 165 ? 10.450 18.801 31.223 1.00 47.74 162 LEU A N 1
ATOM 1196 C CA . LEU A 1 165 ? 10.124 17.651 30.390 1.00 46.45 162 LEU A CA 1
ATOM 1197 C C . LEU A 1 165 ? 11.408 17.028 29.814 1.00 47.59 162 LEU A C 1
ATOM 1198 O O . LEU A 1 165 ? 11.655 15.801 29.940 1.00 48.36 162 LEU A O 1
ATOM 1203 N N . LEU A 1 166 ? 12.260 17.873 29.235 1.00 48.39 163 LEU A N 1
ATOM 1204 C CA . LEU A 1 166 ? 13.492 17.377 28.637 1.00 48.91 163 LEU A CA 1
ATOM 1205 C C . LEU A 1 166 ? 14.386 16.678 29.663 1.00 51.32 163 LEU A C 1
ATOM 1206 O O . LEU A 1 166 ? 14.844 15.560 29.419 1.00 51.47 163 LEU A O 1
ATOM 1211 N N . ARG A 1 167 ? 14.612 17.333 30.800 1.00 53.45 164 ARG A N 1
ATOM 1212 C CA . ARG A 1 167 ? 15.384 16.739 31.890 1.00 57.68 164 ARG A CA 1
ATOM 1213 C C . ARG A 1 167 ? 14.808 15.363 32.258 1.00 56.11 164 ARG A C 1
ATOM 1214 O O . ARG A 1 167 ? 15.552 14.396 32.470 1.00 58.10 164 ARG A O 1
ATOM 1222 N N . ASP A 1 168 ? 13.477 15.279 32.299 1.00 53.02 165 ASP A N 1
ATOM 1223 C CA . ASP A 1 168 ? 12.803 14.057 32.709 1.00 51.48 165 ASP A CA 1
ATOM 1224 C C . ASP A 1 168 ? 12.952 12.977 31.655 1.00 49.51 165 ASP A C 1
ATOM 1225 O O . ASP A 1 168 ? 13.363 11.854 31.978 1.00 51.39 165 ASP A O 1
ATOM 1230 N N . LEU A 1 169 ? 12.661 13.311 30.401 1.00 45.56 166 LEU A N 1
ATOM 1231 C CA . LEU A 1 169 ? 12.936 12.376 29.327 1.00 44.07 166 LEU A CA 1
ATOM 1232 C C . LEU A 1 169 ? 14.383 11.913 29.335 1.00 46.74 166 LEU A C 1
ATOM 1233 O O . LEU A 1 169 ? 14.640 10.736 29.123 1.00 48.89 166 LEU A O 1
ATOM 1238 N N . LEU A 1 170 ? 15.342 12.797 29.610 1.00 47.47 167 LEU A N 1
ATOM 1239 C CA . LEU A 1 170 ? 16.721 12.363 29.541 1.00 50.11 167 LEU A CA 1
ATOM 1240 C C . LEU A 1 170 ? 16.981 11.258 30.527 1.00 53.03 167 LEU A C 1
ATOM 1241 O O . LEU A 1 170 ? 17.862 10.444 30.312 1.00 55.77 167 LEU A O 1
ATOM 1246 N N . ALA A 1 171 ? 16.193 11.202 31.599 1.00 53.16 168 ALA A N 1
ATOM 1247 C CA . ALA A 1 171 ? 16.482 10.266 32.692 1.00 56.87 168 ALA A CA 1
ATOM 1248 C C . ALA A 1 171 ? 15.526 9.083 32.752 1.00 56.19 168 ALA A C 1
ATOM 1249 O O . ALA A 1 171 ? 15.562 8.277 33.689 1.00 58.62 168 ALA A O 1
ATOM 1251 N N . TRP A 1 172 ? 14.717 8.972 31.710 1.00 53.53 169 TRP A N 1
ATOM 1252 C CA . TRP A 1 172 ? 13.804 7.861 31.522 1.00 54.33 169 TRP A CA 1
ATOM 1253 C C . TRP A 1 172 ? 14.352 6.460 31.788 1.00 59.41 169 TRP A C 1
ATOM 1254 O O . TRP A 1 172 ? 13.653 5.668 32.390 1.00 61.14 169 TRP A O 1
ATOM 1265 N N . ASN A 1 173 ? 15.572 6.140 31.349 1.00 63.84 170 ASN A N 1
ATOM 1266 C CA . ASN A 1 173 ? 16.118 4.781 31.496 1.00 69.26 170 ASN A CA 1
ATOM 1267 C C . ASN A 1 173 ? 16.941 4.595 32.740 1.00 73.72 170 ASN A C 1
ATOM 1268 O O . ASN A 1 173 ? 17.778 3.704 32.771 1.00 78.86 170 ASN A O 1
ATOM 1273 N N . ARG A 1 174 ? 16.736 5.415 33.761 1.00 73.16 171 ARG A N 1
ATOM 1274 C CA . ARG A 1 174 ? 17.471 5.215 35.008 1.00 78.89 171 ARG A CA 1
ATOM 1275 C C . ARG A 1 174 ? 16.885 4.045 35.757 1.00 80.72 171 ARG A C 1
ATOM 1276 O O . ARG A 1 174 ? 15.697 3.766 35.599 1.00 77.62 171 ARG A O 1
ATOM 1284 N N . GLU A 1 175 ? 17.693 3.404 36.604 1.00 86.47 172 GLU A N 1
ATOM 1285 C CA . GLU A 1 175 ? 17.381 2.048 37.084 1.00 89.88 172 GLU A CA 1
ATOM 1286 C C . GLU A 1 175 ? 16.146 1.742 37.939 1.00 87.61 172 GLU A C 1
ATOM 1287 O O . GLU A 1 175 ? 15.318 0.943 37.515 1.00 86.59 172 GLU A O 1
ATOM 1293 N N . ARG A 1 176 ? 15.995 2.295 39.132 1.00 87.38 173 ARG A N 1
ATOM 1294 C CA . ARG A 1 176 ? 14.728 1.996 39.788 1.00 84.92 173 ARG A CA 1
ATOM 1295 C C . ARG A 1 176 ? 13.618 2.912 39.268 1.00 77.84 173 ARG A C 1
ATOM 1296 O O . ARG A 1 176 ? 12.585 3.089 39.907 1.00 76.55 173 ARG A O 1
ATOM 1304 N N . LYS A 1 177 ? 13.825 3.479 38.092 1.00 73.42 174 LYS A N 1
ATOM 1305 C CA . LYS A 1 177 ? 12.757 4.184 37.421 1.00 67.47 174 LYS A CA 1
ATOM 1306 C C . LYS A 1 177 ? 12.196 5.415 38.159 1.00 64.99 174 LYS A C 1
ATOM 1307 O O . LYS A 1 177 ? 10.970 5.565 38.224 1.00 62.86 174 LYS A O 1
ATOM 1313 N N . PRO A 1 178 ? 13.078 6.337 38.636 1.00 65.68 175 PRO A N 1
ATOM 1314 C CA . PRO A 1 178 ? 12.694 7.574 39.364 1.00 64.04 175 PRO A CA 1
ATOM 1315 C C . PRO A 1 178 ? 11.777 8.557 38.601 1.00 58.28 175 PRO A C 1
ATOM 1316 O O . PRO A 1 178 ? 10.833 9.067 39.169 1.00 57.11 175 PRO A O 1
ATOM 1320 N N . VAL A 1 179 ? 12.030 8.833 37.336 1.00 55.35 176 VAL A N 1
ATOM 1321 C CA . VAL A 1 179 ? 11.128 9.744 36.636 1.00 51.95 176 VAL A CA 1
ATOM 1322 C C . VAL A 1 179 ? 9.679 9.230 36.681 1.00 50.85 176 VAL A C 1
ATOM 1323 O O . VAL A 1 179 ? 8.732 9.982 36.977 1.00 50.08 176 VAL A O 1
ATOM 1327 N N . GLN A 1 180 ? 9.520 7.945 36.383 1.00 51.25 177 GLN A N 1
ATOM 1328 C CA . GLN A 1 180 ? 8.208 7.361 36.274 1.00 50.19 177 GLN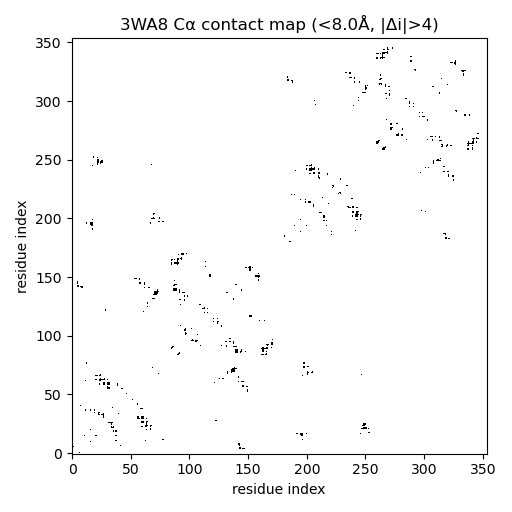 A CA 1
ATOM 1329 C C . GLN A 1 180 ? 7.592 7.352 37.650 1.00 51.74 177 GLN A C 1
ATOM 1330 O O . GLN A 1 180 ? 6.422 7.710 37.807 1.00 51.24 177 GLN A O 1
ATOM 1336 N N . GLN A 1 181 ? 8.384 7.003 38.657 1.00 53.98 178 GLN A N 1
ATOM 1337 C CA . GLN A 1 181 ? 7.924 7.150 40.030 1.00 55.68 178 GLN A CA 1
ATOM 1338 C C . GLN A 1 181 ? 7.447 8.577 40.247 1.00 55.57 178 GLN A C 1
ATOM 1339 O O . GLN A 1 181 ? 6.369 8.796 40.818 1.00 56.30 178 GLN A O 1
ATOM 1345 N N . LYS A 1 182 ? 8.262 9.538 39.799 1.00 55.32 179 LYS A N 1
ATOM 1346 C CA . LYS A 1 182 ? 8.071 10.939 40.151 1.00 55.66 179 LYS A CA 1
ATOM 1347 C C . LYS A 1 182 ? 6.787 11.412 39.524 1.00 52.99 179 LYS A C 1
ATOM 1348 O O . LYS A 1 182 ? 5.963 12.043 40.180 1.00 54.02 179 LYS A O 1
ATOM 1354 N N . TRP A 1 183 ? 6.617 11.084 38.248 1.00 49.82 180 TRP A N 1
ATOM 1355 C CA . TRP A 1 183 ? 5.416 11.451 37.542 1.00 47.73 180 TRP A CA 1
ATOM 1356 C C . TRP A 1 183 ? 4.195 10.878 38.226 1.00 48.89 180 TRP A C 1
ATOM 1357 O O . TRP A 1 183 ? 3.241 11.603 38.477 1.00 49.99 180 TRP A O 1
ATOM 1368 N N . ALA A 1 184 ? 4.235 9.592 38.560 1.00 48.91 181 ALA A N 1
ATOM 1369 C CA . ALA A 1 184 ? 3.079 8.941 39.127 1.00 49.90 181 ALA A CA 1
ATOM 1370 C C . ALA A 1 184 ? 2.639 9.660 40.397 1.00 52.36 181 ALA A C 1
ATOM 1371 O O . ALA A 1 184 ? 1.431 9.859 40.656 1.00 53.31 181 ALA A O 1
ATOM 1373 N N . ARG A 1 185 ? 3.625 10.066 41.189 1.00 53.72 182 ARG A N 1
ATOM 1374 C CA . ARG A 1 185 ? 3.333 10.669 42.476 1.00 56.24 182 ARG A CA 1
ATOM 1375 C C . ARG A 1 185 ? 2.752 12.023 42.242 1.00 56.36 182 ARG A C 1
ATOM 1376 O O . ARG A 1 185 ? 1.860 12.422 42.960 1.00 59.30 182 ARG A O 1
ATOM 1384 N N . ALA A 1 186 ? 3.231 12.715 41.219 1.00 54.35 183 ALA A N 1
ATOM 1385 C CA . ALA A 1 186 ? 2.715 14.034 40.917 1.00 54.99 183 ALA A CA 1
ATOM 1386 C C . ALA A 1 186 ? 1.270 13.889 40.531 1.00 55.41 183 ALA A C 1
ATOM 1387 O O . ALA A 1 186 ? 0.425 14.597 41.053 1.00 58.48 183 ALA A O 1
ATOM 1389 N N . PHE A 1 187 ? 0.977 12.954 39.639 1.00 53.75 184 PHE A N 1
ATOM 1390 C CA . PHE A 1 187 ? -0.387 12.739 39.193 1.00 55.00 184 PHE A CA 1
ATOM 1391 C C . PHE A 1 187 ? -1.328 12.502 40.374 1.00 58.94 184 PHE A C 1
ATOM 1392 O O . PHE A 1 187 ? -2.315 13.222 40.551 1.00 61.71 184 PHE A O 1
ATOM 1400 N N . TYR A 1 188 ? -1.043 11.505 41.195 1.00 59.80 185 TYR A N 1
ATOM 1401 C CA . TYR A 1 188 ? -2.011 11.182 42.229 1.00 63.45 185 TYR A CA 1
ATOM 1402 C C . TYR A 1 188 ? -2.054 12.209 43.337 1.00 67.10 185 TYR A C 1
ATOM 1403 O O . TYR A 1 188 ? -3.072 12.389 43.981 1.00 70.23 185 TYR A O 1
ATOM 1412 N N . ARG A 1 189 ? -0.959 12.935 43.504 1.00 67.75 186 ARG A N 1
ATOM 1413 C CA . ARG A 1 189 ? -0.900 14.039 44.445 1.00 72.21 186 ARG A CA 1
ATOM 1414 C C . ARG A 1 189 ? -1.807 15.212 44.036 1.00 74.14 186 ARG A C 1
ATOM 1415 O O . ARG A 1 189 ? -2.493 15.790 44.883 1.00 78.89 186 ARG A O 1
ATOM 1423 N N . THR A 1 190 ? -1.814 15.545 42.747 1.00 71.29 187 THR A N 1
ATOM 1424 C CA . THR A 1 190 ? -2.692 16.565 42.193 1.00 73.22 187 THR A CA 1
ATOM 1425 C C . THR A 1 190 ? -4.169 16.200 42.294 1.00 75.88 187 THR A C 1
ATOM 1426 O O . THR A 1 190 ? -4.973 17.000 42.735 1.00 80.37 187 THR A O 1
ATOM 1430 N N . VAL A 1 191 ? -4.526 14.999 41.865 1.00 74.51 188 VAL A N 1
ATOM 1431 C CA . VAL A 1 191 ? -5.903 14.503 41.967 1.00 77.93 188 VAL A CA 1
ATOM 1432 C C . VAL A 1 191 ? -6.448 14.588 43.411 1.00 83.32 188 VAL A C 1
ATOM 1433 O O . VAL A 1 191 ? -7.531 15.132 43.673 1.00 87.27 188 VAL A O 1
ATOM 1437 N N . ALA A 1 192 ? -5.668 14.054 44.340 1.00 84.13 189 ALA A N 1
ATOM 1438 C CA . ALA A 1 192 ? -5.995 14.116 45.750 1.00 90.13 189 ALA A CA 1
ATOM 1439 C C . ALA A 1 192 ? -6.208 15.553 46.185 1.00 95.54 189 ALA A C 1
ATOM 1440 O O . ALA A 1 192 ? -7.146 15.853 46.914 1.00 100.53 189 ALA A O 1
ATOM 1442 N N . LYS A 1 193 ? -5.323 16.432 45.730 1.00 95.85 190 LYS A N 1
ATOM 1443 C CA . LYS A 1 193 ? -5.360 17.829 46.108 1.00 102.18 190 LYS A CA 1
ATOM 1444 C C . LYS A 1 193 ? -6.706 18.438 45.739 1.00 107.33 190 LYS A C 1
ATOM 1445 O O . LYS A 1 193 ? -7.272 19.196 46.519 1.00 113.07 190 LYS A O 1
ATOM 1451 N N . GLU A 1 194 ? -7.226 18.071 44.570 1.00 106.85 191 GLU A N 1
ATOM 1452 C CA . GLU A 1 194 ? -8.519 18.570 44.104 1.00 112.94 191 GLU A CA 1
ATOM 1453 C C . GLU A 1 194 ? -9.707 18.059 44.932 1.00 119.00 191 GLU A C 1
ATOM 1454 O O . GLU A 1 194 ? -10.632 18.822 45.262 1.00 125.25 191 GLU A O 1
ATOM 1460 N N . GLU A 1 195 ? -9.679 16.774 45.272 1.00 118.25 192 GLU A N 1
ATOM 1461 C CA . GLU A 1 195 ? -10.681 16.210 46.174 1.00 124.15 192 GLU A CA 1
ATOM 1462 C C . GLU A 1 195 ? -10.721 16.933 47.533 1.00 130.07 192 GLU A C 1
ATOM 1463 O O . GLU A 1 195 ? -11.710 16.816 48.262 1.00 135.45 192 GLU A O 1
ATOM 1469 N N . THR A 1 196 ? -9.670 17.698 47.861 1.00 130.37 193 THR A N 1
ATOM 1470 C CA . THR A 1 196 ? -9.739 18.635 49.010 1.00 137.54 193 THR A CA 1
ATOM 1471 C C . THR A 1 196 ? -10.282 20.019 48.621 1.00 142.86 193 THR A C 1
ATOM 1472 O O . THR A 1 196 ? -11.195 20.508 49.298 1.00 149.96 193 THR A O 1
ATOM 1476 N N . ILE A 1 197 ? -9.742 20.632 47.552 1.00 140.20 194 ILE A N 1
ATOM 1477 C CA . ILE A 1 197 ? -10.201 21.962 47.073 1.00 145.34 194 ILE A CA 1
ATOM 1478 C C . ILE A 1 197 ? -11.738 22.028 46.889 1.00 151.66 194 ILE A C 1
ATOM 1479 O O . ILE A 1 197 ? -12.314 23.124 46.806 1.00 158.02 194 ILE A O 1
ATOM 1484 N N . SER A 1 198 ? -12.396 20.863 46.871 1.00 150.83 195 SER A N 1
ATOM 1485 C CA . SER A 1 198 ? -13.861 20.781 46.735 1.00 156.79 195 SER A CA 1
ATOM 1486 C C . SER A 1 198 ? -14.603 20.411 48.038 1.00 162.23 195 SER A C 1
ATOM 1487 O O . SER A 1 198 ? -14.435 19.314 48.566 1.00 159.29 195 SER A O 1
ATOM 1490 N N . MET A 1 199 ? -15.404 21.345 48.552 1.00 170.70 196 MET A N 1
ATOM 1491 C CA . MET A 1 199 ? -16.298 21.097 49.693 1.00 177.59 196 MET A CA 1
ATOM 1492 C C . MET A 1 199 ? -17.442 22.110 49.699 1.00 187.21 196 MET A C 1
ATOM 1493 O O . MET A 1 199 ? -17.289 23.235 49.208 1.00 189.28 196 MET A O 1
ATOM 1498 N N . GLU B 1 7 ? 5.601 42.554 -10.417 1.00 123.61 4 GLU B N 1
ATOM 1499 C CA . GLU B 1 7 ? 5.733 43.226 -9.082 1.00 120.76 4 GLU B CA 1
ATOM 1500 C C . GLU B 1 7 ? 5.212 42.322 -7.968 1.00 110.74 4 GLU B C 1
ATOM 1501 O O . GLU B 1 7 ? 4.782 41.185 -8.230 1.00 106.58 4 GLU B O 1
ATOM 1507 N N . VAL B 1 8 ? 5.245 42.840 -6.735 1.00 107.15 5 VAL B N 1
ATOM 1508 C CA . VAL B 1 8 ? 4.943 42.057 -5.522 1.00 98.04 5 VAL B CA 1
ATOM 1509 C C . VAL B 1 8 ? 3.545 42.361 -4.996 1.00 93.00 5 VAL B C 1
ATOM 1510 O O . VAL B 1 8 ? 3.298 43.450 -4.494 1.00 94.99 5 VAL B O 1
ATOM 1514 N N . SER B 1 9 ? 2.639 41.407 -5.092 1.00 86.71 6 SER B N 1
ATOM 1515 C CA . SER B 1 9 ? 1.268 41.630 -4.655 1.00 82.86 6 SER B CA 1
ATOM 1516 C C . SER B 1 9 ? 1.072 41.558 -3.134 1.00 78.03 6 SER B C 1
ATOM 1517 O O . SER B 1 9 ? 1.977 41.188 -2.385 1.00 76.27 6 SER B O 1
ATOM 1520 N N . ARG B 1 10 ? -0.139 41.877 -2.691 1.00 76.17 7 ARG B N 1
ATOM 1521 C CA . ARG B 1 10 ? -0.470 41.862 -1.285 1.00 72.26 7 ARG B CA 1
ATOM 1522 C C . ARG B 1 10 ? -0.224 40.519 -0.685 1.00 66.93 7 ARG B C 1
ATOM 1523 O O . ARG B 1 10 ? 0.361 40.434 0.393 1.00 65.78 7 ARG B O 1
ATOM 1531 N N . GLU B 1 11 ? -0.689 39.463 -1.351 1.00 64.13 8 GLU B N 1
ATOM 1532 C CA . GLU B 1 11 ? -0.597 38.119 -0.765 1.00 58.89 8 GLU B CA 1
ATOM 1533 C C . GLU B 1 11 ? 0.879 37.750 -0.614 1.00 58.93 8 GLU B C 1
ATOM 1534 O O . GLU B 1 11 ? 1.297 37.216 0.422 1.00 56.15 8 GLU B O 1
ATOM 1540 N N . GLN B 1 12 ? 1.665 38.108 -1.631 1.00 62.08 9 GLN B N 1
ATOM 1541 C CA . GLN B 1 12 ? 3.101 37.885 -1.617 1.00 63.67 9 GLN B CA 1
ATOM 1542 C C . GLN B 1 12 ? 3.802 38.605 -0.470 1.00 63.82 9 GLN B C 1
ATOM 1543 O O . GLN B 1 12 ? 4.630 38.010 0.240 1.00 62.53 9 GLN B O 1
ATOM 1549 N N . ALA B 1 13 ? 3.467 39.885 -0.300 1.00 65.26 10 ALA B N 1
ATOM 1550 C CA . ALA B 1 13 ? 4.009 40.693 0.787 1.00 65.38 10 ALA B CA 1
ATOM 1551 C C . ALA B 1 13 ? 3.612 40.112 2.146 1.00 60.61 10 ALA B C 1
ATOM 1552 O O . ALA B 1 13 ? 4.426 40.063 3.072 1.00 60.45 10 ALA B O 1
ATOM 1554 N N . PHE B 1 14 ? 2.375 39.643 2.251 1.00 56.96 11 PHE B N 1
ATOM 1555 C CA . PHE B 1 14 ? 1.906 39.128 3.497 1.00 53.58 11 PHE B CA 1
ATOM 1556 C C . PHE B 1 14 ? 2.770 37.976 3.912 1.00 52.25 11 PHE B C 1
ATOM 1557 O O . PHE B 1 14 ? 3.140 37.881 5.066 1.00 52.13 11 PHE B O 1
ATOM 1565 N N . VAL B 1 15 ? 3.083 37.093 2.975 1.00 52.77 12 VAL B N 1
ATOM 1566 C CA . VAL B 1 15 ? 3.829 35.870 3.293 1.00 52.20 12 VAL B CA 1
ATOM 1567 C C . VAL B 1 15 ? 5.289 36.228 3.580 1.00 55.87 12 VAL B C 1
ATOM 1568 O O . VAL B 1 15 ? 5.902 35.712 4.517 1.00 56.14 12 VAL B O 1
ATOM 1572 N N . ARG B 1 16 ? 5.835 37.143 2.799 1.00 59.85 13 ARG B N 1
ATOM 1573 C CA . ARG B 1 16 ? 7.172 37.653 3.062 1.00 64.26 13 ARG B CA 1
ATOM 1574 C C . ARG B 1 16 ? 7.235 38.201 4.489 1.00 63.00 13 ARG B C 1
ATOM 1575 O O . ARG B 1 16 ? 8.219 38.017 5.211 1.00 64.45 13 ARG B O 1
ATOM 1583 N N . TYR B 1 17 ? 6.161 38.869 4.885 1.00 60.97 14 TYR B N 1
ATOM 1584 C CA . TYR B 1 17 ? 6.136 39.628 6.116 1.00 60.66 14 TYR B CA 1
ATOM 1585 C C . TYR B 1 17 ? 6.129 38.629 7.230 1.00 57.64 14 TYR B C 1
ATOM 1586 O O . TYR B 1 17 ? 6.872 38.790 8.196 1.00 59.17 14 TYR B O 1
ATOM 1595 N N . LEU B 1 18 ? 5.336 37.573 7.079 1.00 53.89 15 LEU B N 1
ATOM 1596 C CA . LEU B 1 18 ? 5.328 36.500 8.059 1.00 51.63 15 LEU B CA 1
ATOM 1597 C C . LEU B 1 18 ? 6.674 35.745 8.147 1.00 53.73 15 LEU B C 1
ATOM 1598 O O . LEU B 1 18 ? 7.131 35.426 9.250 1.00 53.90 15 LEU B O 1
ATOM 1603 N N . ARG B 1 19 ? 7.332 35.475 7.015 1.00 55.32 16 ARG B N 1
ATOM 1604 C CA . ARG B 1 19 ? 8.629 34.774 7.081 1.00 58.11 16 ARG B CA 1
ATOM 1605 C C . ARG B 1 19 ? 9.658 35.616 7.818 1.00 60.54 16 ARG B C 1
ATOM 1606 O O . ARG B 1 19 ? 10.442 35.100 8.578 1.00 62.44 16 ARG B O 1
ATOM 1614 N N . GLN B 1 20 ? 9.618 36.923 7.622 1.00 61.26 17 GLN B N 1
ATOM 1615 C CA . GLN B 1 20 ? 10.643 37.799 8.128 1.00 64.49 17 GLN B CA 1
ATOM 1616 C C . GLN B 1 20 ? 10.454 38.304 9.531 1.00 62.89 17 GLN B C 1
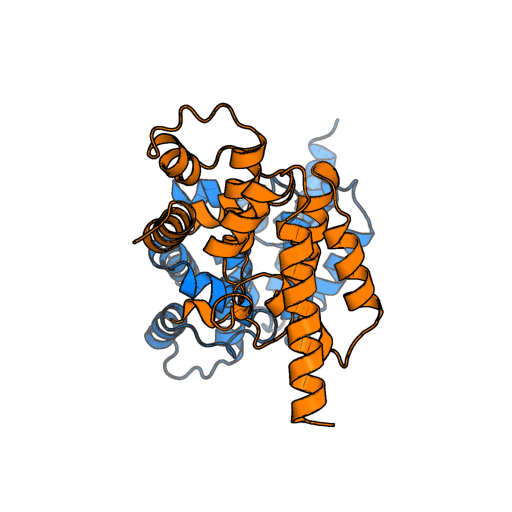ATOM 1617 O O . GLN B 1 20 ? 11.431 38.681 10.163 1.00 65.95 17 GLN B O 1
ATOM 1623 N N . ARG B 1 21 ? 9.221 38.346 10.024 1.00 58.93 18 ARG B N 1
ATOM 1624 C CA . ARG B 1 21 ? 8.966 39.005 11.309 1.00 58.19 18 ARG B CA 1
ATOM 1625 C C . ARG B 1 21 ? 8.472 38.078 12.417 1.00 55.54 18 ARG B C 1
ATOM 1626 O O . ARG B 1 21 ? 8.701 38.347 13.586 1.00 56.59 18 ARG B O 1
ATOM 1634 N N . SER B 1 22 ? 7.811 36.981 12.060 1.00 52.79 19 SER B N 1
ATOM 1635 C CA . SER B 1 22 ? 7.253 36.057 13.050 1.00 50.63 19 SER B CA 1
ATOM 1636 C C . SER B 1 22 ? 8.277 35.565 14.037 1.00 52.70 19 SER B C 1
ATOM 1637 O O . SER B 1 22 ? 9.322 35.028 13.634 1.00 55.01 19 SER B O 1
ATOM 1640 N N . THR B 1 23 ? 7.956 35.738 15.319 1.00 51.83 20 THR B N 1
ATOM 1641 C CA . THR B 1 23 ? 8.608 35.036 16.419 1.00 53.16 20 THR B CA 1
ATOM 1642 C C . THR B 1 23 ? 7.878 33.718 16.708 1.00 51.53 20 THR B C 1
ATOM 1643 O O . THR B 1 23 ? 6.720 33.530 16.301 1.00 48.36 20 THR B O 1
ATOM 1647 N N . PRO B 1 24 ? 8.537 32.802 17.433 1.00 53.66 21 PRO B N 1
ATOM 1648 C CA . PRO B 1 24 ? 7.873 31.595 17.912 1.00 53.87 21 PRO B CA 1
ATOM 1649 C C . PRO B 1 24 ? 6.531 31.825 18.596 1.00 52.26 21 PRO B C 1
ATOM 1650 O O . PRO B 1 24 ? 5.585 31.089 18.300 1.00 50.13 21 PRO B O 1
ATOM 1654 N N . ALA B 1 25 ? 6.438 32.834 19.472 1.00 53.59 22 ALA B N 1
ATOM 1655 C CA . ALA B 1 25 ? 5.147 33.203 20.079 1.00 53.54 22 ALA B CA 1
ATOM 1656 C C . ALA B 1 25 ? 4.093 33.556 18.998 1.00 51.52 22 ALA B C 1
ATOM 1657 O O . ALA B 1 25 ? 2.978 32.983 18.984 1.00 51.08 22 ALA B O 1
ATOM 1659 N N . ASP B 1 26 ? 4.450 34.459 18.080 1.00 50.28 23 ASP B N 1
ATOM 1660 C CA . ASP B 1 26 ? 3.591 34.745 16.978 1.00 48.51 23 ASP B CA 1
ATOM 1661 C C . ASP B 1 26 ? 3.127 33.445 16.323 1.00 47.97 23 ASP B C 1
ATOM 1662 O O . ASP B 1 26 ? 1.961 33.301 15.952 1.00 47.73 23 ASP B O 1
ATOM 1667 N N . LEU B 1 27 ? 4.012 32.472 16.168 1.00 48.99 24 LEU B N 1
ATOM 1668 C CA . LEU B 1 27 ? 3.605 31.334 15.373 1.00 47.49 24 LEU B CA 1
ATOM 1669 C C . LEU B 1 27 ? 2.663 30.463 16.168 1.00 47.89 24 LEU B C 1
ATOM 1670 O O . LEU B 1 27 ? 1.752 29.859 15.596 1.00 47.39 24 LEU B O 1
ATOM 1675 N N . ALA B 1 28 ? 2.856 30.416 17.481 1.00 49.53 25 ALA B N 1
ATOM 1676 C CA . ALA B 1 28 ? 1.929 29.682 18.343 1.00 50.96 25 ALA B CA 1
ATOM 1677 C C . ALA B 1 28 ? 0.529 30.325 18.274 1.00 49.36 25 ALA B C 1
ATOM 1678 O O . ALA B 1 28 ? -0.470 29.642 18.038 1.00 48.12 25 ALA B O 1
ATOM 1680 N N . ARG B 1 29 ? 0.494 31.651 18.446 1.00 49.07 26 ARG B N 1
ATOM 1681 C CA . ARG B 1 29 ? -0.704 32.452 18.270 1.00 48.85 26 ARG B CA 1
ATOM 1682 C C . ARG B 1 29 ? -1.396 32.112 16.950 1.00 47.67 26 ARG B C 1
ATOM 1683 O O . ARG B 1 29 ? -2.606 31.798 16.925 1.00 48.28 26 ARG B O 1
ATOM 1691 N N . MET B 1 30 ? -0.625 32.136 15.859 1.00 46.09 27 MET B N 1
ATOM 1692 C CA . MET B 1 30 ? -1.187 31.787 14.578 1.00 44.92 27 MET B CA 1
ATOM 1693 C C . MET B 1 30 ? -1.736 30.354 14.593 1.00 46.29 27 MET B C 1
ATOM 1694 O O . MET B 1 30 ? -2.832 30.127 14.074 1.00 46.87 27 MET B O 1
ATOM 1699 N N . ARG B 1 31 ? -1.017 29.398 15.186 1.00 47.78 28 ARG B N 1
ATOM 1700 C CA . ARG B 1 31 ? -1.499 28.030 15.170 1.00 48.98 28 ARG B CA 1
ATOM 1701 C C . ARG B 1 31 ? -2.854 27.960 15.882 1.00 52.02 28 ARG B C 1
ATOM 1702 O O . ARG B 1 31 ? -3.762 27.259 15.423 1.00 51.30 28 ARG B O 1
ATOM 1710 N N . ARG B 1 32 ? -3.001 28.703 16.990 1.00 55.41 29 ARG B N 1
ATOM 1711 C CA . ARG B 1 32 ? -4.212 28.603 17.810 1.00 59.71 29 ARG B CA 1
ATOM 1712 C C . ARG B 1 32 ? -5.396 29.092 17.017 1.00 60.15 29 ARG B C 1
ATOM 1713 O O . ARG B 1 32 ? -6.512 28.640 17.225 1.00 63.16 29 ARG B O 1
ATOM 1721 N N . GLY B 1 33 ? -5.152 30.027 16.111 1.00 58.97 30 GLY B N 1
ATOM 1722 C CA . GLY B 1 33 ? -6.192 30.502 15.220 1.00 60.68 30 GLY B CA 1
ATOM 1723 C C . GLY B 1 33 ? -6.956 29.355 14.570 1.00 62.60 30 GLY B C 1
ATOM 1724 O O . GLY B 1 33 ? -8.175 29.236 14.751 1.00 65.60 30 GLY B O 1
ATOM 1725 N N . LEU B 1 34 ? -6.225 28.493 13.856 1.00 61.96 31 LEU B N 1
ATOM 1726 C CA . LEU B 1 34 ? -6.789 27.470 12.968 1.00 62.35 31 LEU B CA 1
ATOM 1727 C C . LEU B 1 34 ? -8.255 27.098 13.165 1.00 65.45 31 LEU B C 1
ATOM 1728 O O . LEU B 1 34 ? -9.011 27.067 12.196 1.00 64.88 31 LEU B O 1
ATOM 1733 N N . ASP B 1 35 ? -8.665 26.801 14.394 1.00 69.84 32 ASP B N 1
ATOM 1734 C CA . ASP B 1 35 ? -10.061 26.377 14.611 1.00 74.03 32 ASP B CA 1
ATOM 1735 C C . ASP B 1 35 ? -11.076 27.477 14.259 1.00 73.35 32 ASP B C 1
ATOM 1736 O O . ASP B 1 35 ? -11.995 27.255 13.468 1.00 73.62 32 ASP B O 1
ATOM 1741 N N . ALA B 1 36 ? -10.893 28.663 14.836 1.00 72.53 33 ALA B N 1
ATOM 1742 C CA . ALA B 1 36 ? -11.729 29.811 14.502 1.00 71.46 33 ALA B CA 1
ATOM 1743 C C . ALA B 1 36 ? -10.834 30.957 14.036 1.00 66.92 33 ALA B C 1
ATOM 1744 O O . ALA B 1 36 ? -10.474 31.836 14.842 1.00 68.16 33 ALA B O 1
ATOM 1746 N N . PRO B 1 37 ? -10.465 30.947 12.740 1.00 61.74 34 PRO B N 1
ATOM 1747 C CA . PRO B 1 37 ? -9.518 31.924 12.176 1.00 58.33 34 PRO B CA 1
ATOM 1748 C C . PRO B 1 37 ? -10.025 33.338 12.408 1.00 59.61 34 PRO B C 1
ATOM 1749 O O . PRO B 1 37 ? -11.096 33.665 11.947 1.00 61.89 34 PRO B O 1
ATOM 1753 N N . GLY B 1 38 ? -9.286 34.162 13.135 1.00 59.12 35 GLY B N 1
ATOM 1754 C CA . GLY B 1 38 ? -9.645 35.564 13.274 1.00 59.87 35 GLY B CA 1
ATOM 1755 C C . GLY B 1 38 ? -10.449 35.835 14.512 1.00 63.69 35 GLY B C 1
ATOM 1756 O O . GLY B 1 38 ? -10.648 36.987 14.875 1.00 66.86 35 GLY B O 1
ATOM 1757 N N . ALA B 1 39 ? -10.916 34.783 15.178 1.00 64.29 36 ALA B N 1
ATOM 1758 C CA . ALA B 1 39 ? -11.713 34.952 16.407 1.00 68.62 36 ALA B CA 1
ATOM 1759 C C . ALA B 1 39 ? -10.890 35.542 17.533 1.00 69.37 36 ALA B C 1
ATOM 1760 O O . ALA B 1 39 ? -11.406 36.265 18.362 1.00 73.59 36 ALA B O 1
ATOM 1762 N N . GLU B 1 40 ? -9.609 35.195 17.560 1.00 66.05 37 GLU B N 1
ATOM 1763 C CA . GLU B 1 40 ? -8.616 35.857 18.404 1.00 66.77 37 GLU B CA 1
ATOM 1764 C C . GLU B 1 40 ? -7.755 36.768 17.558 1.00 62.01 37 GLU B C 1
ATOM 1765 O O . GLU B 1 40 ? -7.506 36.489 16.404 1.00 59.30 37 GLU B O 1
ATOM 1771 N N . VAL B 1 41 ? -7.272 37.843 18.138 1.00 62.31 38 VAL B N 1
ATOM 1772 C CA . VAL B 1 41 ? -6.435 38.766 17.408 1.00 59.10 38 VAL B CA 1
ATOM 1773 C C . VAL B 1 41 ? -5.019 38.289 17.521 1.00 55.75 38 VAL B C 1
ATOM 1774 O O . VAL B 1 41 ? -4.587 37.949 18.606 1.00 56.75 38 VAL B O 1
ATOM 1778 N N . VAL B 1 42 ? -4.298 38.263 16.409 1.00 52.52 39 VAL B N 1
ATOM 1779 C CA . VAL B 1 42 ? -2.857 38.021 16.433 1.00 50.71 39 VAL B CA 1
ATOM 1780 C C . VAL B 1 42 ? -2.239 39.337 16.007 1.00 51.42 39 VAL B C 1
ATOM 1781 O O . VAL B 1 42 ? -2.271 39.676 14.831 1.00 50.86 39 VAL B O 1
ATOM 1785 N N . PRO B 1 43 ? -1.694 40.104 16.960 1.00 53.53 40 PRO B N 1
ATOM 1786 C CA . PRO B 1 43 ? -1.297 41.487 16.687 1.00 55.21 40 PRO B CA 1
ATOM 1787 C C . PRO B 1 43 ? -0.432 41.640 15.430 1.00 54.05 40 PRO B C 1
ATOM 1788 O O . PRO B 1 43 ? -0.613 42.611 14.682 1.00 55.84 40 PRO B O 1
ATOM 1792 N N . LEU B 1 44 ? 0.474 40.687 15.181 1.00 51.61 41 LEU B N 1
ATOM 1793 C CA . LEU B 1 44 ? 1.335 40.754 13.993 1.00 49.96 41 LEU B CA 1
ATOM 1794 C C . LEU B 1 44 ? 0.533 40.834 12.705 1.00 48.47 41 LEU B C 1
ATOM 1795 O O . LEU B 1 44 ? 0.765 41.710 11.883 1.00 49.83 41 LEU B O 1
ATOM 1800 N N . VAL B 1 45 ? -0.393 39.895 12.541 1.00 45.39 42 VAL B N 1
ATOM 1801 C CA . VAL B 1 45 ? -1.292 39.854 11.397 1.00 43.87 42 VAL B CA 1
ATOM 1802 C C . VAL B 1 45 ? -2.078 41.158 11.318 1.00 47.70 42 VAL B C 1
ATOM 1803 O O . VAL B 1 45 ? -2.302 41.723 10.229 1.00 49.31 42 VAL B O 1
ATOM 1807 N N . GLU B 1 46 ? -2.491 41.666 12.469 1.00 49.71 43 GLU B N 1
ATOM 1808 C CA . GLU B 1 46 ? -3.292 42.857 12.426 1.00 53.65 43 GLU B CA 1
ATOM 1809 C C . GLU B 1 46 ? -2.418 43.960 11.872 1.00 56.77 43 GLU B C 1
ATOM 1810 O O . GLU B 1 46 ? -2.878 44.754 11.072 1.00 59.79 43 GLU B O 1
ATOM 1816 N N . GLY B 1 47 ? -1.147 43.972 12.278 1.00 57.11 44 GLY B N 1
ATOM 1817 C CA . GLY B 1 47 ? -0.173 44.947 11.807 1.00 60.58 44 GLY B CA 1
ATOM 1818 C C . GLY B 1 47 ? -0.127 44.953 10.303 1.00 62.13 44 GLY B C 1
ATOM 1819 O O . GLY B 1 47 ? -0.189 46.021 9.678 1.00 66.08 44 GLY B O 1
ATOM 1820 N N . PHE B 1 48 ? -0.081 43.767 9.703 1.00 59.64 45 PHE B N 1
ATOM 1821 C CA . PHE B 1 48 ? -0.140 43.720 8.257 1.00 61.21 45 PHE B CA 1
ATOM 1822 C C . PHE B 1 48 ? -1.428 44.314 7.686 1.00 64.40 45 PHE B C 1
ATOM 1823 O O . PHE B 1 48 ? -1.372 45.189 6.839 1.00 68.05 45 PHE B O 1
ATOM 1831 N N . LEU B 1 49 ? -2.580 43.824 8.133 1.00 64.60 46 LEU B N 1
ATOM 1832 C CA . LEU B 1 49 ? -3.868 44.288 7.602 1.00 68.44 46 LEU B CA 1
ATOM 1833 C C . LEU B 1 49 ? -4.058 45.783 7.774 1.00 75.80 46 LEU B C 1
ATOM 1834 O O . LEU B 1 49 ? -4.691 46.439 6.951 1.00 80.17 46 LEU B O 1
ATOM 1839 N N . GLY B 1 50 ? -3.522 46.324 8.855 1.00 79.06 47 GLY B N 1
ATOM 1840 C CA . GLY B 1 50 ? -3.704 47.729 9.144 1.00 88.19 47 GLY B CA 1
ATOM 1841 C C . GLY B 1 50 ? -2.782 48.590 8.308 1.00 94.09 47 GLY B C 1
ATOM 1842 O O . GLY B 1 50 ? -2.990 49.804 8.173 1.00 100.19 47 GLY B O 1
ATOM 1843 N N . ARG B 1 51 ? -1.745 47.966 7.759 1.00 93.80 48 ARG B N 1
ATOM 1844 C CA . ARG B 1 51 ? -0.752 48.701 6.988 1.00 99.71 48 ARG B CA 1
ATOM 1845 C C . ARG B 1 51 ? -1.111 48.787 5.517 1.00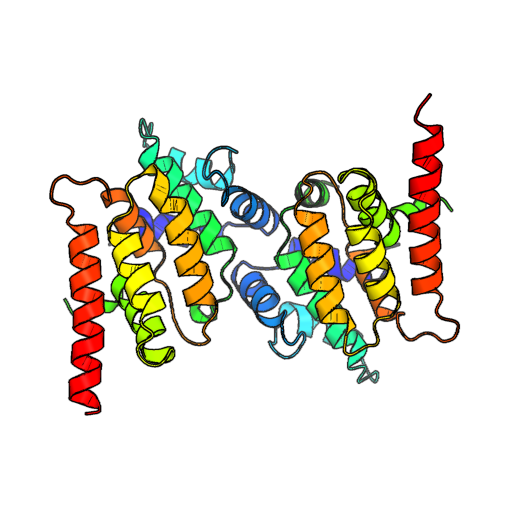 103.16 48 ARG B C 1
ATOM 1846 O O . ARG B 1 51 ? -0.768 49.771 4.856 1.00 109.58 48 ARG B O 1
ATOM 1854 N N . ILE B 1 52 ? -1.830 47.795 5.008 1.00 101.07 49 ILE B N 1
ATOM 1855 C CA . ILE B 1 52 ? -2.358 47.892 3.643 1.00 105.21 49 ILE B CA 1
ATOM 1856 C C . ILE B 1 52 ? -3.499 48.898 3.549 1.00 111.33 49 ILE B C 1
ATOM 1857 O O . ILE B 1 52 ? -4.407 48.716 2.748 1.00 112.81 49 ILE B O 1
ATOM 1862 N N . GLN B 1 53 ? -3.427 49.946 4.380 1.00 116.40 50 GLN B N 1
ATOM 1863 C CA . GLN B 1 53 ? -4.398 51.073 4.468 1.00 124.07 50 GLN B CA 1
ATOM 1864 C C . GLN B 1 53 ? -5.864 50.687 4.245 1.00 124.97 50 GLN B C 1
ATOM 1865 O O . GLN B 1 53 ? -6.756 51.538 4.060 1.00 130.91 50 GLN B O 1
ATOM 1871 N N . ASP B 1 54 ? -6.074 49.372 4.276 1.00 119.57 51 ASP B N 1
ATOM 1872 C CA . ASP B 1 54 ? -7.384 48.773 4.320 1.00 119.18 51 ASP B CA 1
ATOM 1873 C C . ASP B 1 54 ? -7.967 48.977 5.703 1.00 120.22 51 ASP B C 1
ATOM 1874 O O . ASP B 1 54 ? -7.512 48.367 6.703 1.00 115.64 51 ASP B O 1
ATOM 1879 N N . GLU B 1 55 ? -8.935 49.895 5.740 1.00 126.92 52 GLU B N 1
ATOM 1880 C CA . GLU B 1 55 ? -9.914 50.004 6.814 1.00 128.94 52 GLU B CA 1
ATOM 1881 C C . GLU B 1 55 ? -10.411 48.563 7.059 1.00 122.52 52 GLU B C 1
ATOM 1882 O O . GLU B 1 55 ? -10.537 48.098 8.206 1.00 120.20 52 GLU B O 1
ATOM 1888 N N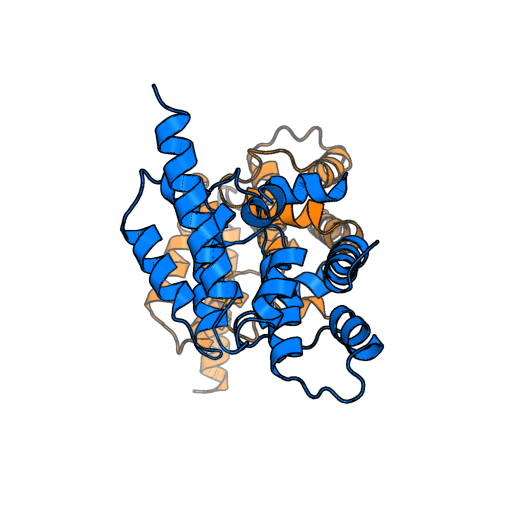 . HIS B 1 56 ? -10.667 47.870 5.948 1.00 119.84 53 HIS B N 1
ATOM 1889 C CA . HIS B 1 56 ? -10.719 46.415 5.918 1.00 112.74 53 HIS B CA 1
ATOM 1890 C C . HIS B 1 56 ? -12.109 45.799 5.988 1.00 112.96 53 HIS B C 1
ATOM 1891 O O . HIS B 1 56 ? -12.232 44.566 5.928 1.00 107.90 53 HIS B O 1
ATOM 1898 N N . GLU B 1 57 ? -13.125 46.664 6.109 1.00 118.76 54 GLU B N 1
ATOM 1899 C CA . GLU B 1 57 ? -14.558 46.318 6.212 1.00 120.77 54 GLU B CA 1
ATOM 1900 C C . GLU B 1 57 ? -14.972 44.976 5.572 1.00 115.55 54 GLU B C 1
ATOM 1901 O O . GLU B 1 57 ? -15.985 44.900 4.855 1.00 118.95 54 GLU B O 1
ATOM 1907 N N . ASP B 1 58 ? -14.197 43.922 5.857 1.00 106.96 55 ASP B N 1
ATOM 1908 C CA . ASP B 1 58 ? -14.370 42.643 5.207 1.00 100.75 55 ASP B CA 1
ATOM 1909 C C . ASP B 1 58 ? -13.962 41.469 6.084 1.00 94.03 55 ASP B C 1
ATOM 1910 O O . ASP B 1 58 ? -12.781 41.204 6.298 1.00 89.10 55 ASP B O 1
ATOM 1915 N N . ARG B 1 59 ? -14.976 40.759 6.561 1.00 93.61 56 ARG B N 1
ATOM 1916 C CA . ARG B 1 59 ? -14.807 39.619 7.435 1.00 88.90 56 ARG B CA 1
ATOM 1917 C C . ARG B 1 59 ? -14.115 38.477 6.703 1.00 82.53 56 ARG B C 1
ATOM 1918 O O . ARG B 1 59 ? -13.224 37.815 7.269 1.00 78.72 56 ARG B O 1
ATOM 1926 N N . TRP B 1 60 ? -14.522 38.251 5.449 1.00 81.19 57 TRP B N 1
ATOM 1927 C CA . TRP B 1 60 ? -14.004 37.144 4.673 1.00 75.17 57 TRP B CA 1
ATOM 1928 C C . TRP B 1 60 ? -12.484 37.287 4.434 1.00 71.27 57 TRP B C 1
ATOM 1929 O O . TRP B 1 60 ? -11.712 36.312 4.612 1.00 67.08 57 TRP B O 1
ATOM 1940 N N . GLU B 1 61 ? -12.067 38.497 4.044 1.00 72.47 58 GLU B N 1
ATOM 1941 C CA . GLU B 1 61 ? -10.652 38.809 3.873 1.00 69.64 58 GLU B CA 1
ATOM 1942 C C . GLU B 1 61 ? -9.918 38.445 5.148 1.00 65.89 58 GLU B C 1
ATOM 1943 O O . GLU B 1 61 ? -8.968 37.682 5.112 1.00 62.49 58 GLU B O 1
ATOM 1949 N N . ARG B 1 62 ? -10.396 38.946 6.285 1.00 67.13 59 ARG B N 1
ATOM 1950 C CA . ARG B 1 62 ? -9.767 38.659 7.582 1.00 63.99 59 ARG B CA 1
ATOM 1951 C C . ARG B 1 62 ? -9.559 37.155 7.817 1.00 59.71 59 ARG B C 1
ATOM 1952 O O . ARG B 1 62 ? -8.413 36.700 7.998 1.00 57.50 59 ARG B O 1
ATOM 1960 N N . ILE B 1 63 ? -10.644 36.381 7.781 1.00 58.69 60 ILE B N 1
ATOM 1961 C CA . ILE B 1 63 ? -10.526 34.929 7.892 1.00 54.53 60 ILE B CA 1
ATOM 1962 C C . ILE B 1 63 ? -9.500 34.385 6.880 1.00 50.63 60 ILE B C 1
ATOM 1963 O O . ILE B 1 63 ? -8.680 33.565 7.223 1.00 48.26 60 ILE B O 1
ATOM 1968 N N . CYS B 1 64 ? -9.500 34.841 5.644 1.00 50.40 61 CYS B N 1
ATOM 1969 C CA . CYS B 1 64 ? -8.553 34.218 4.732 1.00 48.69 61 CYS B CA 1
ATOM 1970 C C . CYS B 1 64 ? -7.093 34.449 5.172 1.00 47.36 61 CYS B C 1
ATOM 1971 O O . CYS B 1 64 ? -6.324 33.463 5.290 1.00 45.85 61 CYS B O 1
ATOM 1974 N N . TYR B 1 65 ? -6.738 35.702 5.496 1.00 47.96 62 TYR B N 1
ATOM 1975 C CA . TYR B 1 65 ? -5.409 36.013 6.046 1.00 46.84 62 TYR B CA 1
ATOM 1976 C C . TYR B 1 65 ? -5.085 35.189 7.271 1.00 45.22 62 TYR B C 1
ATOM 1977 O O . TYR B 1 65 ? -3.975 34.630 7.378 1.00 43.80 62 TYR B O 1
ATOM 1986 N N . TYR B 1 66 ? -6.045 35.087 8.183 1.00 45.13 63 TYR B N 1
ATOM 1987 C CA . TYR B 1 66 ? -5.776 34.348 9.393 1.00 45.07 63 TYR B CA 1
ATOM 1988 C C . TYR B 1 66 ? -5.564 32.872 9.164 1.00 44.49 63 TYR B C 1
ATOM 1989 O O . TYR B 1 66 ? -4.719 32.240 9.826 1.00 45.05 63 TYR B O 1
ATOM 1998 N N . LEU B 1 67 ? -6.323 32.319 8.224 1.00 44.61 64 LEU B N 1
ATOM 1999 C CA . LEU B 1 67 ? -6.368 30.885 8.040 1.00 43.85 64 LEU B CA 1
ATOM 2000 C C . LEU B 1 67 ? -5.053 30.522 7.415 1.00 42.54 64 LEU B C 1
ATOM 2001 O O . LEU B 1 67 ? -4.407 29.547 7.823 1.00 43.04 64 LEU B O 1
ATOM 2006 N N . VAL B 1 68 ? -4.640 31.327 6.442 1.00 41.31 65 VAL B N 1
ATOM 2007 C CA . VAL B 1 68 ? -3.410 31.029 5.751 1.00 40.69 65 VAL B CA 1
ATOM 2008 C C . VAL B 1 68 ? -2.267 31.176 6.722 1.00 41.28 65 VAL B C 1
ATOM 2009 O O . VAL B 1 68 ? -1.395 30.329 6.744 1.00 42.25 65 VAL B O 1
ATOM 2013 N N . ALA B 1 69 ? -2.279 32.208 7.562 1.00 41.73 66 ALA B N 1
ATOM 2014 C CA . ALA B 1 69 ? -1.194 32.353 8.534 1.00 42.40 66 ALA B CA 1
ATOM 2015 C C . ALA B 1 69 ? -1.126 31.101 9.407 1.00 42.73 66 ALA B C 1
ATOM 2016 O O . ALA B 1 69 ? -0.037 30.524 9.620 1.00 44.12 66 ALA B O 1
ATOM 2018 N N . GLY B 1 70 ? -2.286 30.634 9.858 1.00 41.96 67 GLY B N 1
ATOM 2019 C CA . GLY B 1 70 ? -2.307 29.422 10.671 1.00 42.78 67 GLY B CA 1
ATOM 2020 C C . GLY B 1 70 ? -1.750 28.214 9.935 1.00 42.61 67 GLY B C 1
ATOM 2021 O O . GLY B 1 70 ? -0.954 27.434 10.488 1.00 42.85 67 GLY B O 1
ATOM 2022 N N . LEU B 1 71 ? -2.162 28.058 8.673 1.00 41.00 68 LEU B N 1
ATOM 2023 C CA . LEU B 1 71 ? -1.695 26.905 7.921 1.00 41.76 68 LEU B CA 1
ATOM 2024 C C . LEU B 1 71 ? -0.192 27.034 7.725 1.00 42.88 68 LEU B C 1
ATOM 2025 O O . LEU B 1 71 ? 0.576 26.103 8.035 1.00 45.30 68 LEU B O 1
ATOM 2030 N N . TRP B 1 72 ? 0.223 28.209 7.265 1.00 41.53 69 TRP B N 1
ATOM 2031 C CA . TRP B 1 72 ? 1.622 28.480 7.100 1.00 42.89 69 TRP B CA 1
ATOM 2032 C C . TRP B 1 72 ? 2.394 28.140 8.396 1.00 45.04 69 TRP B C 1
ATOM 2033 O O . TRP B 1 72 ? 3.444 27.490 8.342 1.00 47.06 69 TRP B O 1
ATOM 2044 N N . ALA B 1 73 ? 1.847 28.516 9.552 1.00 44.63 70 ALA B N 1
ATOM 2045 C CA . ALA B 1 73 ? 2.569 28.322 10.817 1.00 46.57 70 ALA B CA 1
ATOM 2046 C C . ALA B 1 73 ? 2.592 26.904 11.327 1.00 48.79 70 ALA B C 1
ATOM 2047 O O . ALA B 1 73 ? 3.184 26.645 12.358 1.00 50.51 70 ALA B O 1
ATOM 2049 N N . SER B 1 74 ? 1.932 25.990 10.624 1.00 49.59 71 SER B N 1
ATOM 2050 C CA . SER B 1 74 ? 1.874 24.584 11.064 1.00 53.58 71 SER B CA 1
ATOM 2051 C C . SER B 1 74 ? 2.612 23.706 10.086 1.00 56.14 71 SER B C 1
ATOM 2052 O O . SER B 1 74 ? 2.685 22.503 10.278 1.00 58.90 71 SER B O 1
ATOM 2055 N N . THR B 1 75 ? 3.164 24.312 9.042 1.00 56.59 72 THR B N 1
ATOM 2056 C CA . THR B 1 75 ? 3.719 23.547 7.947 1.00 59.86 72 THR B CA 1
ATOM 2057 C C . THR B 1 75 ? 4.843 22.660 8.391 1.00 66.34 72 THR B C 1
ATOM 2058 O O . THR B 1 75 ? 5.617 23.018 9.271 1.00 68.90 72 THR B O 1
ATOM 2062 N N . VAL B 1 76 ? 4.941 21.499 7.775 1.00 70.85 73 VAL B N 1
ATOM 2063 C CA . VAL B 1 76 ? 6.079 20.648 8.015 1.00 78.68 73 VAL B CA 1
ATOM 2064 C C . VAL B 1 76 ? 6.912 20.548 6.736 1.00 83.42 73 VAL B C 1
ATOM 2065 O O . VAL B 1 76 ? 7.897 19.808 6.696 1.00 89.28 73 VAL B O 1
ATOM 2069 N N . SER B 1 77 ? 6.537 21.301 5.700 1.00 82.72 74 SER B N 1
ATOM 2070 C CA . SER B 1 77 ? 7.152 21.109 4.379 1.00 88.65 74 SER B CA 1
ATOM 2071 C C . SER B 1 77 ? 8.526 21.772 4.228 1.00 93.81 74 SER B C 1
ATOM 2072 O O . SER B 1 77 ? 8.736 22.909 4.684 1.00 92.10 74 SER B O 1
ATOM 2075 N N . SER B 1 78 ? 9.436 21.039 3.570 1.00 101.69 75 SER B N 1
ATOM 2076 C CA . SER B 1 78 ? 10.878 21.365 3.465 1.00 109.09 75 SER B CA 1
ATOM 2077 C C . SER B 1 78 ? 11.171 22.539 2.541 1.00 109.75 75 SER B C 1
ATOM 2078 O O . SER B 1 78 ? 12.251 23.136 2.611 1.00 113.39 75 SER B O 1
ATOM 2081 N N . SER B 1 79 ? 10.206 22.826 1.660 1.00 107.53 76 SER B N 1
ATOM 2082 C CA . SER B 1 79 ? 10.193 24.006 0.790 1.00 107.89 76 SER B CA 1
ATOM 2083 C C . SER B 1 79 ? 10.860 25.225 1.445 1.00 109.18 76 SER B C 1
ATOM 2084 O O . SER B 1 79 ? 11.779 25.826 0.863 1.00 113.58 76 SER B O 1
ATOM 2087 N N . GLU B 1 80 ? 10.416 25.560 2.661 1.00 106.50 77 GLU B N 1
ATOM 2088 C CA . GLU B 1 80 ? 10.943 26.706 3.403 1.00 107.69 77 GLU B CA 1
ATOM 2089 C C . GLU B 1 80 ? 12.491 26.694 3.548 1.00 115.28 77 GLU B C 1
ATOM 2090 O O . GLU B 1 80 ? 13.063 27.594 4.164 1.00 116.19 77 GLU B O 1
ATOM 2096 N N . LEU B 1 81 ? 13.153 25.681 2.973 1.00 121.67 78 LEU B N 1
ATOM 2097 C CA . LEU B 1 81 ? 14.606 25.710 2.710 1.00 130.30 78 LEU B CA 1
ATOM 2098 C C . LEU B 1 81 ? 14.933 26.931 1.854 1.00 132.01 78 LEU B C 1
ATOM 2099 O O . LEU B 1 81 ? 15.722 27.794 2.256 1.00 134.47 78 LEU B O 1
ATOM 2104 N N . GLU B 1 82 ? 14.313 26.980 0.670 1.00 131.38 79 GLU B N 1
ATOM 2105 C CA . GLU B 1 82 ? 14.497 28.070 -0.295 1.00 133.44 79 GLU B CA 1
ATOM 2106 C C . GLU B 1 82 ? 13.244 28.940 -0.350 1.00 126.55 79 GLU B C 1
ATOM 2107 O O . GLU B 1 82 ? 13.206 30.023 0.236 1.00 124.74 79 GLU B O 1
ATOM 2113 N N . VAL B 1 101 ? -1.979 28.985 -17.104 1.00 112.00 98 VAL B N 1
ATOM 2114 C CA . VAL B 1 101 ? -0.739 28.720 -17.854 1.00 118.19 98 VAL B CA 1
ATOM 2115 C C . VAL B 1 101 ? 0.067 27.623 -17.129 1.00 116.01 98 VAL B C 1
ATOM 2116 O O . VAL B 1 101 ? -0.359 27.176 -16.055 1.00 110.06 98 VAL B O 1
ATOM 2120 N N . ASN B 1 102 ? 1.191 27.190 -17.730 1.00 121.24 99 ASN B N 1
ATOM 2121 C CA . ASN B 1 102 ? 2.175 26.247 -17.127 1.00 120.83 99 ASN B CA 1
ATOM 2122 C C . ASN B 1 102 ? 2.657 26.629 -15.696 1.00 116.30 99 ASN B C 1
ATOM 2123 O O . ASN B 1 102 ? 2.019 26.263 -14.689 1.00 109.81 99 ASN B O 1
ATOM 2128 N N . LYS B 1 103 ? 3.773 27.371 -15.618 1.00 119.58 100 LYS B N 1
ATOM 2129 C CA . LYS B 1 103 ? 4.337 27.870 -14.340 1.00 115.32 100 LYS B CA 1
ATOM 2130 C C . LYS B 1 103 ? 3.293 28.692 -13.602 1.00 108.07 100 LYS B C 1
ATOM 2131 O O . LYS B 1 103 ? 3.648 29.519 -12.759 1.00 107.33 100 LYS B O 1
ATOM 2137 N N . GLY B 1 104 ? 2.020 28.454 -13.943 1.00 103.04 101 GLY B N 1
ATOM 2138 C CA . GLY B 1 104 ? 0.861 29.163 -13.409 1.00 95.97 101 GLY B CA 1
ATOM 2139 C C . GLY B 1 104 ? -0.115 28.210 -12.746 1.00 88.73 101 GLY B C 1
ATOM 2140 O O . GLY B 1 104 ? -0.432 28.375 -11.563 1.00 84.52 101 GLY B O 1
ATOM 2141 N N . TYR B 1 105 ? -0.594 27.205 -13.489 1.00 87.51 102 TYR B N 1
ATOM 2142 C CA . TYR B 1 105 ? -1.501 26.184 -12.918 1.00 80.89 102 TYR B CA 1
ATOM 2143 C C . TYR B 1 105 ? -0.800 25.398 -11.819 1.00 77.77 102 TYR B C 1
ATOM 2144 O O . TYR B 1 105 ? -1.440 24.968 -10.860 1.00 72.91 102 TYR B O 1
ATOM 2153 N N . ARG B 1 106 ? 0.519 25.238 -11.977 1.00 80.47 103 ARG B N 1
ATOM 2154 C CA . ARG B 1 106 ? 1.378 24.541 -11.029 1.00 79.07 103 ARG B CA 1
ATOM 2155 C C . ARG B 1 106 ? 1.319 25.149 -9.638 1.00 73.85 103 ARG B C 1
ATOM 2156 O O . ARG B 1 106 ? 1.572 24.470 -8.654 1.00 72.35 103 ARG B O 1
ATOM 2164 N N . ARG B 1 107 ? 0.963 26.424 -9.555 1.00 71.24 104 ARG B N 1
ATOM 2165 C CA . ARG B 1 107 ? 0.946 27.143 -8.280 1.00 66.53 104 ARG B CA 1
ATOM 2166 C C . ARG B 1 107 ? -0.391 27.183 -7.550 1.00 60.32 104 ARG B C 1
ATOM 2167 O O . ARG B 1 107 ? -0.487 27.706 -6.456 1.00 58.53 104 ARG B O 1
ATOM 2175 N N . THR B 1 108 ? -1.418 26.616 -8.143 1.00 57.78 105 THR B N 1
ATOM 2176 C CA . THR B 1 108 ? -2.725 26.598 -7.537 1.00 53.02 105 THR B CA 1
ATOM 2177 C C . THR B 1 108 ? -2.826 25.321 -6.705 1.00 50.76 105 THR B C 1
ATOM 2178 O O . THR B 1 108 ? -2.173 24.333 -7.012 1.00 52.75 105 THR B O 1
ATOM 2182 N N . LEU B 1 109 ? -3.647 25.322 -5.663 1.00 47.53 106 LEU B N 1
ATOM 2183 C CA . LEU B 1 109 ? -3.740 24.158 -4.809 1.00 46.51 106 LEU B CA 1
ATOM 2184 C C . LEU B 1 109 ? -4.195 22.938 -5.606 1.00 48.01 106 LEU B C 1
ATOM 2185 O O . LEU B 1 109 ? -3.927 21.790 -5.186 1.00 49.56 106 LEU B O 1
ATOM 2190 N N . GLY B 1 110 ? -4.882 23.178 -6.738 1.00 47.43 107 GLY B N 1
ATOM 2191 C CA . GLY B 1 110 ? -5.320 22.095 -7.622 1.00 47.34 107 GLY B CA 1
ATOM 2192 C C . GLY B 1 110 ? -4.121 21.246 -8.016 1.00 49.40 107 GLY B C 1
ATOM 2193 O O . GLY B 1 110 ? -4.159 20.011 -8.015 1.00 50.05 107 GLY B O 1
ATOM 2194 N N . HIS B 1 111 ? -3.024 21.917 -8.301 1.00 50.44 108 HIS B N 1
ATOM 2195 C CA . HIS B 1 111 ? -1.829 21.183 -8.619 1.00 54.12 108 HIS B CA 1
ATOM 2196 C C . HIS B 1 111 ? -1.225 20.387 -7.431 1.00 53.93 108 HIS B C 1
ATOM 2197 O O . HIS B 1 111 ? -0.801 19.223 -7.595 1.00 56.06 108 HIS B O 1
ATOM 2204 N N . ALA B 1 112 ? -1.179 21.006 -6.251 1.00 50.37 109 ALA B N 1
ATOM 2205 C CA . ALA B 1 112 ? -0.690 20.281 -5.096 1.00 50.64 109 ALA B CA 1
ATOM 2206 C C . ALA B 1 112 ? -1.529 19.022 -4.869 1.00 50.95 109 ALA B C 1
ATOM 2207 O O . ALA B 1 112 ? -0.961 17.925 -4.736 1.00 53.29 109 ALA B O 1
ATOM 2209 N N . ILE B 1 113 ? -2.866 19.178 -4.877 1.00 48.63 110 ILE B N 1
ATOM 2210 C CA . ILE B 1 113 ? -3.800 18.067 -4.614 1.00 49.66 110 ILE B CA 1
ATOM 2211 C C . ILE B 1 113 ? -3.678 16.917 -5.615 1.00 53.03 110 ILE B C 1
ATOM 2212 O O . ILE B 1 113 ? -3.602 15.741 -5.217 1.00 55.67 110 ILE B O 1
ATOM 2217 N N . ALA B 1 114 ? -3.602 17.237 -6.902 1.00 53.56 111 ALA B N 1
ATOM 2218 C CA . ALA B 1 114 ? -3.284 16.202 -7.896 1.00 57.12 111 ALA B CA 1
ATOM 2219 C C . ALA B 1 114 ? -1.989 15.448 -7.591 1.00 61.53 111 ALA B C 1
ATOM 2220 O O . ALA B 1 114 ? -1.881 14.250 -7.861 1.00 65.24 111 ALA B O 1
ATOM 2222 N N . GLN B 1 115 ? -0.998 16.152 -7.044 1.00 61.77 112 GLN B N 1
ATOM 2223 C CA . GLN B 1 115 ? 0.269 15.507 -6.664 1.00 66.42 112 GLN B CA 1
ATOM 2224 C C . GLN B 1 115 ? 0.052 14.485 -5.548 1.00 66.96 112 GLN B C 1
ATOM 2225 O O . GLN B 1 115 ? 0.577 13.371 -5.612 1.00 71.72 112 GLN B O 1
ATOM 2231 N N . LEU B 1 116 ? -0.740 14.876 -4.546 1.00 62.22 113 LEU B N 1
ATOM 2232 C CA . LEU B 1 116 ? -1.177 13.975 -3.504 1.00 62.47 113 LEU B CA 1
ATOM 2233 C C . LEU B 1 116 ? -1.839 12.741 -4.107 1.00 65.32 113 LEU B C 1
ATOM 2234 O O . LEU B 1 116 ? -1.395 11.603 -3.899 1.00 70.07 113 LEU B O 1
ATOM 2239 N N . TYR B 1 117 ? -2.885 12.995 -4.885 1.00 62.69 114 TYR B N 1
ATOM 2240 C CA . TYR B 1 117 ? -3.619 11.972 -5.614 1.00 65.00 114 TYR B CA 1
ATOM 2241 C C . TYR B 1 117 ? -2.683 10.999 -6.285 1.00 70.96 114 TYR B C 1
ATOM 2242 O O . TYR B 1 117 ? -2.762 9.795 -6.025 1.00 75.55 114 TYR B O 1
ATOM 2251 N N . LEU B 1 118 ? -1.785 11.506 -7.127 1.00 72.18 115 LEU B N 1
ATOM 2252 C CA . LEU B 1 118 ? -0.896 10.609 -7.873 1.00 78.86 115 LEU B CA 1
ATOM 2253 C C . LEU B 1 118 ? 0.068 9.877 -6.954 1.00 84.32 115 LEU B C 1
ATOM 2254 O O . LEU B 1 118 ? 0.318 8.701 -7.144 1.00 90.23 115 LEU B O 1
ATOM 2259 N N . ALA B 1 119 ? 0.597 10.567 -5.948 1.00 83.57 116 ALA B N 1
ATOM 2260 C CA . ALA B 1 119 ? 1.439 9.914 -4.952 1.00 89.07 116 ALA B CA 1
ATOM 2261 C C . ALA B 1 119 ? 0.674 8.779 -4.272 1.00 91.69 116 ALA B C 1
ATOM 2262 O O . ALA B 1 119 ? 1.251 7.751 -3.939 1.00 98.18 116 ALA B O 1
ATOM 2264 N N . ARG B 1 120 ? -0.632 8.952 -4.098 1.00 87.74 117 ARG B N 1
ATOM 2265 C CA . ARG B 1 120 ? -1.427 7.945 -3.409 1.00 90.58 117 ARG B CA 1
ATOM 2266 C C . ARG B 1 120 ? -2.071 6.945 -4.343 1.00 93.39 117 ARG B C 1
ATOM 2267 O O . ARG B 1 120 ? -3.089 6.326 -4.031 1.00 93.58 117 ARG B O 1
ATOM 2275 N N . ASP B 1 121 ? -1.435 6.779 -5.490 1.00 96.58 118 ASP B N 1
ATOM 2276 C CA . ASP B 1 121 ? -1.868 5.843 -6.505 1.00 100.26 118 ASP B CA 1
ATOM 2277 C C . ASP B 1 121 ? -3.283 6.112 -6.987 1.00 94.92 118 ASP B C 1
ATOM 2278 O O . ASP B 1 121 ? -4.089 5.193 -7.118 1.00 96.65 118 ASP B O 1
ATOM 2283 N N . GLN B 1 122 ? -3.565 7.386 -7.254 1.00 88.95 119 GLN B N 1
ATOM 2284 C CA . GLN B 1 122 ? -4.853 7.822 -7.814 1.00 84.54 119 GLN B CA 1
ATOM 2285 C C . GLN B 1 122 ? -6.005 7.426 -6.904 1.00 83.41 119 GLN B C 1
ATOM 2286 O O . GLN B 1 122 ? -7.001 6.878 -7.356 1.00 83.51 119 GLN B O 1
ATOM 2292 N N . SER B 1 123 ? -5.837 7.704 -5.612 1.00 82.99 120 SER B N 1
ATOM 2293 C CA . SER B 1 123 ? -6.790 7.311 -4.588 1.00 83.75 120 SER B CA 1
ATOM 2294 C C . SER B 1 123 ? -8.126 8.006 -4.762 1.00 79.15 120 SER B C 1
ATOM 2295 O O . SER B 1 123 ? -8.199 9.236 -4.895 1.00 74.07 120 SER B O 1
ATOM 2298 N N . LYS B 1 124 ? -9.186 7.204 -4.736 1.00 81.71 121 LYS B N 1
ATOM 2299 C CA . LYS B 1 124 ? -10.512 7.708 -5.068 1.00 78.66 121 LYS B CA 1
ATOM 2300 C C . LYS B 1 124 ? -11.131 8.547 -3.960 1.00 75.70 121 LYS B C 1
ATOM 2301 O O . LYS B 1 124 ? -11.776 9.572 -4.235 1.00 71.65 121 LYS B O 1
ATOM 2307 N N . SER B 1 125 ? -10.878 8.155 -2.714 1.00 77.76 122 SER B N 1
ATOM 2308 C CA . SER B 1 125 ? -11.352 8.942 -1.606 1.00 75.05 122 SER B CA 1
ATOM 2309 C C . SER B 1 125 ? -10.666 10.300 -1.595 1.00 69.89 122 SER B C 1
ATOM 2310 O O . SER B 1 125 ? -11.288 11.287 -1.219 1.00 66.94 122 SER B O 1
ATOM 2313 N N . ILE B 1 126 ? -9.408 10.404 -2.007 1.00 69.20 123 ILE B N 1
ATOM 2314 C CA . ILE B 1 126 ? -8.888 11.767 -2.005 1.00 64.85 123 ILE B CA 1
ATOM 2315 C C . ILE B 1 126 ? -9.293 12.618 -3.211 1.00 60.61 123 ILE B C 1
ATOM 2316 O O . ILE B 1 126 ? -9.403 13.829 -3.089 1.00 56.98 123 ILE B O 1
ATOM 2321 N N . GLU B 1 127 ? -9.567 12.001 -4.360 1.00 61.66 124 GLU B N 1
ATOM 2322 C CA . GLU B 1 127 ? -10.275 12.735 -5.422 1.00 58.21 124 GLU B CA 1
ATOM 2323 C C . GLU B 1 127 ? -11.651 13.175 -4.910 1.00 57.08 124 GLU B C 1
ATOM 2324 O O . GLU B 1 127 ? -12.015 14.337 -5.012 1.00 54.39 124 GLU B O 1
ATOM 2330 N N . GLN B 1 128 ? -12.403 12.249 -4.330 1.00 59.92 125 GLN B N 1
ATOM 2331 C CA . GLN B 1 128 ? -13.637 12.617 -3.656 1.00 60.02 125 GLN B CA 1
ATOM 2332 C C . GLN B 1 128 ? -13.480 13.782 -2.716 1.00 57.40 125 GLN B C 1
ATOM 2333 O O . GLN B 1 128 ? -14.282 14.719 -2.773 1.00 56.71 125 GLN B O 1
ATOM 2339 N N . ARG B 1 129 ? -12.463 13.737 -1.859 1.00 56.85 126 ARG B N 1
ATOM 2340 C CA . ARG B 1 129 ? -12.271 14.780 -0.894 1.00 54.29 126 ARG B CA 1
ATOM 2341 C C . ARG B 1 129 ? -12.062 16.076 -1.637 1.00 50.80 126 ARG B C 1
ATOM 2342 O O . ARG B 1 129 ? -12.483 17.127 -1.180 1.00 49.82 126 ARG B O 1
ATOM 2350 N N . PHE B 1 130 ? -11.425 15.995 -2.801 1.00 49.73 127 PHE B N 1
ATOM 2351 C CA . PHE B 1 130 ? -11.130 17.177 -3.584 1.00 46.79 127 PHE B CA 1
ATOM 2352 C C . PHE B 1 130 ? -12.393 17.856 -4.092 1.00 45.95 127 PHE B C 1
ATOM 2353 O O . PHE B 1 130 ? -12.574 19.048 -3.889 1.00 45.41 127 PHE B O 1
ATOM 2361 N N . ILE B 1 131 ? -13.263 17.105 -4.749 1.00 46.99 128 ILE B N 1
ATOM 2362 C CA . ILE B 1 131 ? -14.510 17.648 -5.276 1.00 46.42 128 ILE B CA 1
ATOM 2363 C C . ILE B 1 131 ? -15.341 18.231 -4.141 1.00 46.85 128 ILE B C 1
ATOM 2364 O O . ILE B 1 131 ? -16.009 19.250 -4.289 1.00 46.58 128 ILE B O 1
ATOM 2369 N N . ALA B 1 132 ? -15.289 17.585 -2.986 1.00 48.37 129 ALA B N 1
ATOM 2370 C CA . ALA B 1 132 ? -16.079 18.048 -1.848 1.00 49.83 129 ALA B CA 1
ATOM 2371 C C . ALA B 1 132 ? -15.558 19.414 -1.428 1.00 48.24 129 ALA B C 1
ATOM 2372 O O . ALA B 1 132 ? -16.329 20.253 -0.978 1.00 49.49 129 ALA B O 1
ATOM 2374 N N . LEU B 1 133 ? -14.249 19.624 -1.587 1.00 46.59 130 LEU B N 1
ATOM 2375 C CA . LEU B 1 133 ? -13.618 20.876 -1.254 1.00 45.00 130 LEU B CA 1
ATOM 2376 C C . LEU B 1 133 ? -14.061 21.910 -2.264 1.00 45.69 130 LEU B C 1
ATOM 2377 O O . LEU B 1 133 ? -14.441 23.029 -1.881 1.00 46.78 130 LEU B O 1
ATOM 2382 N N . LEU B 1 134 ? -14.021 21.566 -3.552 1.00 45.45 131 LEU B N 1
ATOM 2383 C CA . LEU B 1 134 ? -14.492 22.516 -4.541 1.00 45.80 131 LEU B CA 1
ATOM 2384 C C . LEU B 1 134 ? -15.977 22.803 -4.324 1.00 47.96 131 LEU B C 1
ATOM 2385 O O . LEU B 1 134 ? -16.487 23.788 -4.802 1.00 49.98 131 LEU B O 1
ATOM 2390 N N . ASP B 1 135 ? -16.687 21.962 -3.599 1.00 49.03 132 ASP B N 1
ATOM 2391 C CA . ASP B 1 135 ? -18.070 22.291 -3.316 1.00 51.74 132 ASP B CA 1
ATOM 2392 C C . ASP B 1 135 ? -18.241 23.239 -2.134 1.00 52.23 132 ASP B C 1
ATOM 2393 O O . ASP B 1 135 ? -19.324 23.781 -1.940 1.00 54.18 132 ASP B O 1
ATOM 2398 N N . ALA B 1 136 ? -17.196 23.404 -1.328 1.00 50.34 133 ALA B N 1
ATOM 2399 C CA . ALA B 1 136 ? -17.338 24.078 -0.053 1.00 51.98 133 ALA B CA 1
ATOM 2400 C C . ALA B 1 136 ? -17.840 25.493 -0.218 1.00 54.11 133 ALA B C 1
ATOM 2401 O O . ALA B 1 136 ? -17.399 26.196 -1.111 1.00 53.66 133 ALA B O 1
ATOM 2403 N N . ASP B 1 137 ? -18.771 25.898 0.634 1.00 58.13 134 ASP B N 1
ATOM 2404 C CA . ASP B 1 137 ? -19.228 27.273 0.695 1.00 61.75 134 ASP B CA 1
ATOM 2405 C C . ASP B 1 137 ? -18.335 27.942 1.722 1.00 61.08 134 ASP B C 1
ATOM 2406 O O . ASP B 1 137 ? -17.432 27.297 2.226 1.00 58.69 134 ASP B O 1
ATOM 2411 N N . GLU B 1 138 ? -18.582 29.205 2.056 1.00 64.46 135 GLU B N 1
ATOM 2412 C CA . GLU B 1 138 ? -17.754 29.905 3.037 1.00 64.62 135 GLU B CA 1
ATOM 2413 C C . GLU B 1 138 ? -17.636 29.154 4.337 1.00 65.18 135 GLU B C 1
ATOM 2414 O O . GLU B 1 138 ? -16.537 28.963 4.838 1.00 63.14 135 GLU B O 1
ATOM 2420 N N . GLU B 1 139 ? -18.754 28.735 4.910 1.00 69.66 136 GLU B N 1
ATOM 2421 C CA . GLU B 1 139 ? -18.670 28.120 6.228 1.00 72.03 136 GLU B CA 1
ATOM 2422 C C . GLU B 1 139 ? -17.891 26.802 6.234 1.00 69.03 136 GLU B C 1
ATOM 2423 O O . GLU B 1 139 ? -17.112 26.526 7.149 1.00 68.76 136 GLU B O 1
ATOM 2429 N N . GLN B 1 140 ? -18.043 26.016 5.183 1.00 67.54 137 GLN B N 1
ATOM 2430 C CA . GLN B 1 140 ? -17.424 24.718 5.170 1.00 65.49 137 GLN B CA 1
ATOM 2431 C C . GLN B 1 140 ? -15.972 24.807 4.750 1.00 61.50 137 GLN B C 1
ATOM 2432 O O . GLN B 1 140 ? -15.225 23.850 4.955 1.00 61.19 137 GLN B O 1
ATOM 2438 N N . LEU B 1 141 ? -15.547 25.925 4.166 1.00 59.46 138 LEU B N 1
ATOM 2439 C CA . LEU B 1 141 ? -14.227 25.935 3.510 1.00 55.55 138 LEU B CA 1
ATOM 2440 C C . LEU B 1 141 ? -13.031 25.805 4.461 1.00 53.98 138 LEU B C 1
ATOM 2441 O O . LEU B 1 141 ? -12.178 24.946 4.245 1.00 52.28 138 LEU B O 1
ATOM 2446 N N . PRO B 1 142 ? -12.990 26.623 5.536 1.00 54.82 139 PRO B N 1
ATOM 2447 C CA . PRO B 1 142 ? -11.828 26.601 6.434 1.00 53.40 139 PRO B CA 1
ATOM 2448 C C . PRO B 1 142 ? -11.559 25.197 6.920 1.00 53.94 139 PRO B C 1
ATOM 2449 O O . PRO B 1 142 ? -10.446 24.707 6.859 1.00 52.43 139 PRO B O 1
ATOM 2453 N N . TYR B 1 143 ? -12.597 24.536 7.384 1.00 57.50 140 TYR B N 1
ATOM 2454 C CA . TYR B 1 143 ? -12.437 23.174 7.835 1.00 59.66 140 TYR B CA 1
ATOM 2455 C C . TYR B 1 143 ? -11.921 22.218 6.751 1.00 57.51 140 TYR B C 1
ATOM 2456 O O . TYR B 1 143 ? -10.925 21.540 6.938 1.00 57.91 140 TYR B O 1
ATOM 2465 N N . ARG B 1 144 ? -12.573 22.176 5.609 1.00 55.65 141 ARG B N 1
ATOM 2466 C CA . ARG B 1 144 ? -12.154 21.225 4.600 1.00 54.45 141 ARG B CA 1
ATOM 2467 C C . ARG B 1 144 ? -10.772 21.520 4.019 1.00 52.54 141 ARG B C 1
ATOM 2468 O O . ARG B 1 144 ? -10.036 20.607 3.640 1.00 52.89 141 ARG B O 1
ATOM 2476 N N . LEU B 1 145 ? -10.424 22.799 3.934 1.00 51.44 142 LEU B N 1
ATOM 2477 C CA . LEU B 1 145 ? -9.103 23.187 3.454 1.00 50.20 142 LEU B CA 1
ATOM 2478 C C . LEU B 1 145 ? -8.060 22.640 4.392 1.00 51.20 142 LEU B C 1
ATOM 2479 O O . LEU B 1 145 ? -7.125 21.945 3.986 1.00 51.79 142 LEU B O 1
ATOM 2484 N N . ARG B 1 146 ? -8.265 22.936 5.663 1.00 51.97 143 ARG B N 1
ATOM 2485 C CA . ARG B 1 146 ? -7.363 22.562 6.699 1.00 53.28 143 ARG B CA 1
ATOM 2486 C C . ARG B 1 146 ? -7.039 21.085 6.655 1.00 55.68 143 ARG B C 1
ATOM 2487 O O . ARG B 1 146 ? -5.909 20.682 6.887 1.00 56.79 143 ARG B O 1
ATOM 2495 N N . GLN B 1 147 ? -8.039 20.278 6.336 1.00 57.51 144 GLN B N 1
ATOM 2496 C CA . GLN B 1 147 ? -7.877 18.825 6.313 1.00 60.85 144 GLN B CA 1
ATOM 2497 C C . GLN B 1 147 ? -7.103 18.363 5.096 1.00 59.54 144 GLN B C 1
ATOM 2498 O O . GLN B 1 147 ? -6.322 17.407 5.176 1.00 62.53 144 GLN B O 1
ATOM 2504 N N . MET B 1 148 ? -7.327 19.032 3.970 1.00 55.89 145 MET B N 1
ATOM 2505 C CA . MET B 1 148 ? -6.629 18.690 2.740 1.00 55.20 145 MET B CA 1
ATOM 2506 C C . MET B 1 148 ? -5.172 19.108 2.889 1.00 55.27 145 MET B C 1
ATOM 2507 O O . MET B 1 148 ? -4.271 18.361 2.546 1.00 57.65 145 MET B O 1
ATOM 2512 N N . VAL B 1 149 ? -4.948 20.289 3.446 1.00 53.45 146 VAL B N 1
ATOM 2513 C CA . VAL B 1 149 ? -3.599 20.782 3.640 1.00 54.17 146 VAL B CA 1
ATOM 2514 C C . VAL B 1 149 ? -2.836 19.834 4.531 1.00 57.72 146 VAL B C 1
ATOM 2515 O O . VAL B 1 149 ? -1.773 19.359 4.165 1.00 59.89 146 VAL B O 1
ATOM 2519 N N . GLN B 1 150 ? -3.408 19.529 5.682 1.00 59.74 147 GLN B N 1
ATOM 2520 C CA . GLN B 1 150 ? -2.856 18.490 6.556 1.00 64.97 147 GLN B CA 1
ATOM 2521 C C . GLN B 1 150 ? -2.524 17.185 5.792 1.00 67.98 147 GLN B C 1
ATOM 2522 O O . GLN B 1 150 ? -1.493 16.555 6.071 1.00 72.05 147 GLN B O 1
ATOM 2528 N N . LEU B 1 151 ? -3.358 16.794 4.819 1.00 66.58 148 LEU B N 1
ATOM 2529 C CA . LEU B 1 151 ? -3.077 15.573 4.047 1.00 69.45 148 LEU B CA 1
ATOM 2530 C C . LEU B 1 151 ? -1.927 15.737 3.067 1.00 69.88 148 LEU B C 1
ATOM 2531 O O . LEU B 1 151 ? -1.085 14.845 2.948 1.00 74.11 148 LEU B O 1
ATOM 2536 N N . ILE B 1 152 ? -1.919 16.869 2.360 1.00 66.00 149 ILE B N 1
ATOM 2537 C CA . ILE B 1 152 ? -0.830 17.268 1.469 1.00 66.57 149 ILE B CA 1
ATOM 2538 C C . ILE B 1 152 ? 0.481 17.350 2.240 1.00 70.13 149 ILE B C 1
ATOM 2539 O O . ILE B 1 152 ? 1.527 16.873 1.780 1.00 74.52 149 ILE B O 1
ATOM 2544 N N . GLU B 1 153 ? 0.436 17.936 3.427 1.00 69.25 150 GLU B N 1
ATOM 2545 C CA . GLU B 1 153 ? 1.642 17.997 4.226 1.00 73.10 150 GLU B CA 1
ATOM 2546 C C . GLU B 1 153 ? 2.066 16.610 4.648 1.00 78.64 150 GLU B C 1
ATOM 2547 O O . GLU B 1 153 ? 3.242 16.361 4.797 1.00 82.54 150 GLU B O 1
ATOM 2553 N N . SER B 1 154 ? 1.115 15.690 4.780 1.00 80.29 151 SER B N 1
ATOM 2554 C CA . SER B 1 154 ? 1.434 14.316 5.209 1.00 87.29 151 SER B CA 1
ATOM 2555 C C . SER B 1 154 ? 2.345 13.556 4.256 1.00 91.93 151 SER B C 1
ATOM 2556 O O . SER B 1 154 ? 2.888 12.537 4.625 1.00 98.07 151 SER B O 1
ATOM 2559 N N . GLN B 1 155 ? 2.461 14.010 3.016 1.00 90.48 152 GLN B N 1
ATOM 2560 C CA . GLN B 1 155 ? 3.335 13.349 2.046 1.00 95.70 152 GLN B CA 1
ATOM 2561 C C . GLN B 1 155 ? 4.651 14.110 1.975 1.00 97.42 152 GLN B C 1
ATOM 2562 O O . GLN B 1 155 ? 4.729 15.286 2.361 1.00 93.37 152 GLN B O 1
ATOM 2568 N N . ASP B 1 156 ? 5.687 13.434 1.489 1.00 103.83 153 ASP B N 1
ATOM 2569 C CA . ASP B 1 156 ? 7.073 13.925 1.639 1.00 106.96 153 ASP B CA 1
ATOM 2570 C C . ASP B 1 156 ? 7.365 15.235 0.867 1.00 102.57 153 ASP B C 1
ATOM 2571 O O . ASP B 1 156 ? 7.841 16.221 1.446 1.00 100.44 153 ASP B O 1
ATOM 2576 N N . ASP B 1 157 ? 7.015 15.227 -0.423 1.00 100.65 154 ASP B N 1
ATOM 2577 C CA . ASP B 1 157 ? 7.631 16.090 -1.428 1.00 99.99 154 ASP B CA 1
ATOM 2578 C C . ASP B 1 157 ? 6.885 17.391 -1.752 1.00 91.96 154 ASP B C 1
ATOM 2579 O O . ASP B 1 157 ? 7.490 18.327 -2.272 1.00 92.97 154 ASP B O 1
ATOM 2584 N N . ILE B 1 158 ? 5.592 17.459 -1.441 1.00 84.22 155 ILE B N 1
ATOM 2585 C CA . ILE B 1 158 ? 4.692 18.403 -2.121 1.00 76.96 155 ILE B CA 1
ATOM 2586 C C . ILE B 1 158 ? 4.649 19.815 -1.537 1.00 72.05 155 ILE B C 1
ATOM 2587 O O . ILE B 1 158 ? 4.284 20.013 -0.374 1.00 68.89 155 ILE B O 1
ATOM 2592 N N . ARG B 1 159 ? 4.996 20.786 -2.381 1.00 70.79 156 ARG B N 1
ATOM 2593 C CA . ARG B 1 159 ? 5.094 22.187 -2.003 1.00 67.04 156 ARG B CA 1
ATOM 2594 C C . ARG B 1 159 ? 3.776 22.883 -2.183 1.00 61.12 156 ARG B C 1
ATOM 2595 O O . ARG B 1 159 ? 3.135 22.705 -3.201 1.00 61.19 156 ARG B O 1
ATOM 2603 N N . ILE B 1 160 ? 3.390 23.700 -1.216 1.00 56.64 157 ILE B N 1
ATOM 2604 C CA . ILE B 1 160 ? 2.171 24.458 -1.314 1.00 51.69 157 ILE B CA 1
ATOM 2605 C C . ILE B 1 160 ? 2.546 25.915 -1.533 1.00 51.89 157 ILE B C 1
ATOM 2606 O O . ILE B 1 160 ? 3.331 26.463 -0.758 1.00 53.23 157 ILE B O 1
ATOM 2611 N N . TYR B 1 161 ? 1.995 26.552 -2.564 1.00 50.78 158 TYR B N 1
ATOM 2612 C CA . TYR B 1 161 ? 2.224 27.984 -2.763 1.00 50.39 158 TYR B CA 1
ATOM 2613 C C . TYR B 1 161 ? 1.238 28.810 -1.925 1.00 47.94 158 TYR B C 1
ATOM 2614 O O . TYR B 1 161 ? 0.079 29.053 -2.306 1.00 47.98 158 TYR B O 1
ATOM 2623 N N . TRP B 1 162 ? 1.688 29.208 -0.744 1.00 47.68 159 TRP B N 1
ATOM 2624 C CA . TRP B 1 162 ? 0.894 30.032 0.193 1.00 44.95 159 TRP B CA 1
ATOM 2625 C C . TRP B 1 162 ? 0.321 31.323 -0.338 1.00 45.72 159 TRP B C 1
ATOM 2626 O O . TRP B 1 162 ? -0.869 31.557 -0.216 1.00 44.64 159 TRP B O 1
ATOM 2637 N N . SER B 1 163 ? 1.143 32.184 -0.913 1.00 49.25 160 SER B N 1
ATOM 2638 C CA . SER B 1 163 ? 0.627 33.480 -1.272 1.00 51.10 160 SER B CA 1
ATOM 2639 C C . SER B 1 163 ? -0.430 33.293 -2.350 1.00 52.35 160 SER B C 1
ATOM 2640 O O . SER B 1 163 ? -1.484 33.947 -2.280 1.00 52.13 160 SER B O 1
ATOM 2643 N N . GLU B 1 164 ? -0.193 32.398 -3.325 1.00 53.94 161 GLU B N 1
ATOM 2644 C CA . GLU B 1 164 ? -1.277 32.129 -4.296 1.00 54.47 161 GLU B CA 1
ATOM 2645 C C . GLU B 1 164 ? -2.480 31.403 -3.677 1.00 50.64 161 GLU B C 1
ATOM 2646 O O . GLU B 1 164 ? -3.619 31.656 -4.057 1.00 50.17 161 GLU B O 1
ATOM 2652 N N . LEU B 1 165 ? -2.247 30.548 -2.697 1.00 48.70 162 LEU B N 1
ATOM 2653 C CA . LEU B 1 165 ? -3.383 30.012 -1.973 1.00 46.67 162 LEU B CA 1
ATOM 2654 C C . LEU B 1 165 ? -4.224 31.179 -1.388 1.00 47.09 162 LEU B C 1
ATOM 2655 O O . LEU B 1 165 ? -5.454 31.205 -1.491 1.00 46.78 162 LEU B O 1
ATOM 2660 N N . LEU B 1 166 ? -3.563 32.170 -0.810 1.00 48.86 163 LEU B N 1
ATOM 2661 C CA . LEU B 1 166 ? -4.300 33.271 -0.196 1.00 49.64 163 LEU B CA 1
ATOM 2662 C C 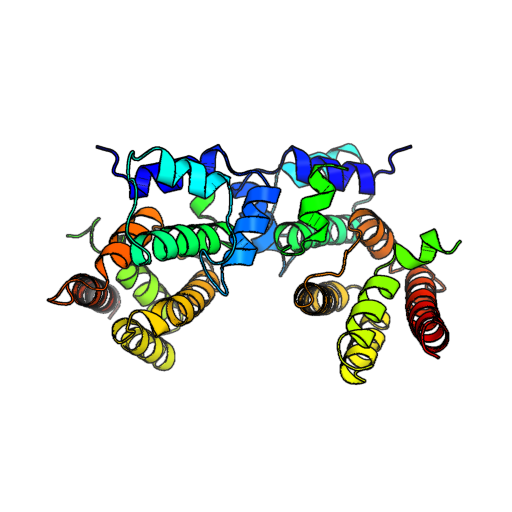. LEU B 1 166 ? -5.104 34.003 -1.266 1.00 51.64 163 LEU B C 1
ATOM 2663 O O . LEU B 1 166 ? -6.302 34.256 -1.105 1.00 52.46 163 LEU B O 1
ATOM 2668 N N . ARG B 1 167 ? -4.429 34.324 -2.362 1.00 53.66 164 ARG B N 1
ATOM 2669 C CA . ARG B 1 167 ? -5.032 34.948 -3.532 1.00 55.86 164 ARG B CA 1
ATOM 2670 C C . ARG B 1 167 ? -6.313 34.188 -3.837 1.00 53.41 164 ARG B C 1
ATOM 2671 O O . ARG B 1 167 ? -7.380 34.761 -3.880 1.00 54.96 164 ARG B O 1
ATOM 2679 N N . ASP B 1 168 ? -6.207 32.872 -3.963 1.00 50.09 165 ASP B N 1
ATOM 2680 C CA . ASP B 1 168 ? -7.316 32.065 -4.390 1.00 47.64 165 ASP B CA 1
ATOM 2681 C C . ASP B 1 168 ? -8.462 32.069 -3.386 1.00 45.36 165 ASP B C 1
ATOM 2682 O O . ASP B 1 168 ? -9.577 32.448 -3.753 1.00 47.38 165 ASP B O 1
ATOM 2687 N N . LEU B 1 169 ? -8.206 31.718 -2.128 1.00 42.08 166 LEU B N 1
ATOM 2688 C CA . LEU B 1 169 ? -9.232 31.861 -1.067 1.00 41.42 166 LEU B CA 1
ATOM 2689 C C . LEU B 1 169 ? -9.987 33.206 -1.089 1.00 44.70 166 LEU B C 1
ATO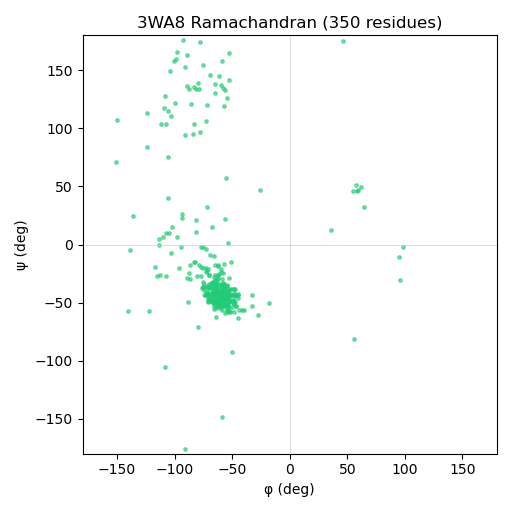M 2690 O O . LEU B 1 169 ? -11.222 33.213 -1.018 1.00 46.38 166 LEU B O 1
ATOM 2695 N N . LEU B 1 170 ? -9.265 34.332 -1.235 1.00 45.11 167 LEU B N 1
ATOM 2696 C CA . LEU B 1 170 ? -9.902 35.618 -1.184 1.00 47.58 167 LEU B CA 1
ATOM 2697 C C . LEU B 1 170 ? -10.956 35.737 -2.261 1.00 50.34 167 LEU B C 1
ATOM 2698 O O . LEU B 1 170 ? -11.877 36.560 -2.182 1.00 53.53 167 LEU B O 1
ATOM 2703 N N . ALA B 1 171 ? -10.830 34.905 -3.277 1.00 49.46 168 ALA B N 1
ATOM 2704 C CA . ALA B 1 171 ? -11.678 35.055 -4.441 1.00 52.91 168 ALA B CA 1
ATOM 2705 C C . ALA B 1 171 ? -12.676 33.913 -4.507 1.00 51.88 168 ALA B C 1
ATOM 2706 O O . ALA B 1 171 ? -13.412 33.790 -5.492 1.00 53.78 168 ALA B O 1
ATOM 2708 N N . TRP B 1 172 ? -12.695 33.090 -3.451 1.00 48.96 169 TRP B N 1
ATOM 2709 C CA . TRP B 1 172 ? -13.607 31.952 -3.352 1.00 48.44 169 TRP B CA 1
ATOM 2710 C C . TRP B 1 172 ? -15.111 32.252 -3.567 1.00 52.88 169 TRP B C 1
ATOM 2711 O O . TRP B 1 172 ? -15.845 31.385 -4.060 1.00 53.81 169 TRP B O 1
ATOM 2722 N N . ASN B 1 173 ? -15.572 33.456 -3.245 1.00 56.44 170 ASN B N 1
ATOM 2723 C CA . ASN B 1 173 ? -16.993 33.750 -3.364 1.00 61.33 170 ASN B CA 1
ATOM 2724 C C . ASN B 1 173 ? -17.365 34.557 -4.583 1.00 65.20 170 ASN B C 1
ATOM 2725 O O . ASN B 1 173 ? -18.462 35.086 -4.642 1.00 69.54 170 ASN B O 1
ATOM 2730 N N . ARG B 1 174 ? -16.464 34.660 -5.555 1.00 64.40 171 ARG B N 1
ATOM 2731 C CA . ARG B 1 174 ? -16.747 35.396 -6.779 1.00 69.11 171 ARG B CA 1
ATOM 2732 C C . ARG B 1 174 ? -17.865 34.733 -7.566 1.00 71.48 171 ARG B C 1
ATOM 2733 O O . ARG B 1 174 ? -17.897 33.514 -7.691 1.00 68.35 171 ARG B O 1
ATOM 2741 N N . GLU B 1 175 ? -18.773 35.520 -8.119 1.00 77.96 172 GLU B N 1
ATOM 2742 C CA . GLU B 1 175 ? -19.981 34.941 -8.705 1.00 81.98 172 GLU B CA 1
ATOM 2743 C C . GLU B 1 175 ? -19.730 33.643 -9.531 1.00 78.21 172 GLU B C 1
ATOM 2744 O O . GLU B 1 175 ? -20.288 32.591 -9.232 1.00 76.08 172 GLU B O 1
ATOM 2750 N N . ARG B 1 176 ? -18.864 33.704 -10.531 1.00 78.19 173 ARG B N 1
ATOM 2751 C CA . ARG B 1 176 ? -18.802 32.627 -11.522 1.00 77.24 173 ARG B CA 1
ATOM 2752 C C . ARG B 1 176 ? -17.978 31.396 -11.073 1.00 71.05 173 ARG B C 1
ATOM 2753 O O . ARG B 1 176 ? -17.703 30.492 -11.863 1.00 69.86 173 ARG B O 1
ATOM 2761 N N . LYS B 1 177 ? -17.616 31.365 -9.789 1.00 67.57 174 LYS B N 1
ATOM 2762 C CA . LYS B 1 177 ? -16.791 30.300 -9.186 1.00 61.84 174 LYS B CA 1
ATOM 2763 C C . LYS B 1 177 ? -15.463 30.045 -9.866 1.00 59.56 174 LYS B C 1
ATOM 2764 O O . LYS B 1 177 ? -15.074 28.889 -10.057 1.00 57.29 174 LYS B O 1
ATOM 2770 N N . PRO B 1 178 ? -14.731 31.126 -10.172 1.00 60.49 175 PRO B N 1
ATOM 2771 C CA . PRO B 1 178 ? -13.603 31.028 -11.066 1.00 59.88 175 PRO B CA 1
ATOM 2772 C C . PRO B 1 178 ? -12.445 30.276 -10.414 1.00 55.70 175 PRO B C 1
ATOM 2773 O O . PRO B 1 178 ? -11.751 29.531 -11.101 1.00 56.38 175 PRO B O 1
ATOM 2777 N N . VAL B 1 179 ? -12.215 30.461 -9.122 1.00 52.12 176 VAL B N 1
ATOM 2778 C CA . VAL B 1 179 ? -11.077 29.819 -8.512 1.00 48.60 176 VAL B CA 1
ATOM 2779 C C . VAL B 1 179 ? -11.327 28.330 -8.545 1.00 47.02 176 VAL B C 1
ATOM 2780 O O . VAL B 1 179 ? -10.478 27.544 -8.973 1.00 47.12 176 VAL B O 1
ATOM 2784 N N . GLN B 1 180 ? -12.506 27.931 -8.095 1.00 46.81 177 GLN B N 1
ATOM 2785 C CA . GLN B 1 180 ? -12.809 26.508 -7.971 1.00 45.74 177 GLN B CA 1
ATOM 2786 C C . GLN B 1 180 ? -12.628 25.849 -9.330 1.00 47.04 177 GLN B C 1
ATOM 2787 O O . GLN B 1 180 ? -12.049 24.778 -9.455 1.00 46.61 177 GLN B O 1
ATOM 2793 N N . GLN B 1 181 ? -13.066 26.523 -10.370 1.00 49.36 178 GLN B N 1
ATOM 2794 C CA . GLN B 1 181 ? -12.825 25.988 -11.690 1.00 50.86 178 GLN B CA 1
ATOM 2795 C C . GLN B 1 181 ? -11.331 25.926 -12.029 1.00 51.56 178 GLN B C 1
ATOM 2796 O O . GLN B 1 181 ? -10.876 24.921 -12.586 1.00 52.62 178 GLN B O 1
ATOM 2802 N N . LYS B 1 182 ? -10.570 26.966 -11.660 1.00 51.74 179 LYS B N 1
ATOM 2803 C CA . LYS B 1 182 ? -9.120 27.026 -11.916 1.00 52.26 179 LYS B CA 1
ATOM 2804 C C . LYS B 1 182 ? -8.381 25.891 -11.213 1.00 50.62 179 LYS B C 1
ATOM 2805 O O . LYS B 1 182 ? -7.474 25.272 -11.786 1.00 52.01 179 LYS B O 1
ATOM 2811 N N . TRP B 1 183 ? -8.792 25.578 -9.994 1.00 48.19 180 TRP B N 1
ATOM 2812 C CA . TRP B 1 183 ? -8.218 24.424 -9.344 1.00 48.29 180 TRP B CA 1
ATOM 2813 C C . TRP B 1 183 ? -8.534 23.103 -10.032 1.00 49.66 180 TRP B C 1
ATOM 2814 O O . TRP B 1 183 ? -7.651 22.246 -10.148 1.00 52.13 180 TRP B O 1
ATOM 2825 N N . ALA B 1 184 ? -9.774 22.924 -10.480 1.00 49.21 181 ALA B N 1
ATOM 2826 C CA . ALA B 1 184 ? -10.163 21.710 -11.181 1.00 49.45 181 ALA B CA 1
ATOM 2827 C C . ALA B 1 184 ? -9.309 21.507 -12.435 1.00 52.33 181 ALA B C 1
ATOM 2828 O O . ALA B 1 184 ? -8.663 20.466 -12.566 1.00 53.24 181 ALA B O 1
ATOM 2830 N N . ARG B 1 185 ? -9.282 22.494 -13.336 1.00 54.22 182 ARG B N 1
ATOM 2831 C CA . ARG B 1 185 ? -8.399 22.431 -14.509 1.00 58.53 182 ARG B CA 1
ATOM 2832 C C . ARG B 1 185 ? -6.987 22.031 -14.032 1.00 58.48 182 ARG B C 1
ATOM 2833 O O . ARG B 1 185 ? -6.392 21.104 -14.564 1.00 61.10 182 ARG B O 1
ATOM 2841 N N . ALA B 1 186 ? -6.465 22.700 -13.009 1.00 56.11 183 ALA B N 1
ATOM 2842 C CA . ALA B 1 186 ? -5.128 22.400 -12.558 1.00 56.47 183 ALA B CA 1
ATOM 2843 C C . ALA B 1 186 ? -4.969 20.921 -12.228 1.00 56.27 183 ALA B C 1
ATOM 2844 O O . ALA B 1 186 ? -4.075 20.255 -12.766 1.00 59.41 183 ALA B O 1
ATOM 2846 N N . PHE B 1 187 ? -5.830 20.416 -11.345 1.00 52.49 184 PHE B N 1
ATOM 2847 C CA . PHE B 1 187 ? -5.815 19.010 -10.952 1.00 52.59 184 PHE B CA 1
ATOM 2848 C C . PHE B 1 187 ? -5.838 18.081 -12.156 1.00 55.93 184 PHE B C 1
ATOM 2849 O O . PHE B 1 187 ? -4.940 17.275 -12.330 1.00 58.91 184 PHE B O 1
ATOM 2857 N N . TYR B 1 188 ? -6.857 18.221 -12.999 1.00 56.14 185 TYR B N 1
ATOM 2858 C CA . TYR B 1 188 ? -7.056 17.329 -14.146 1.00 59.17 185 TYR B CA 1
ATOM 2859 C C . TYR B 1 188 ? -6.043 17.534 -15.267 1.00 64.09 185 TYR B C 1
ATOM 2860 O O . TYR B 1 188 ? -5.808 16.623 -16.059 1.00 67.87 185 TYR B O 1
ATOM 2869 N N . ARG B 1 189 ? -5.433 18.720 -15.325 1.00 64.83 186 ARG B N 1
ATOM 2870 C CA . ARG B 1 189 ? -4.300 18.957 -16.215 1.00 69.92 186 ARG B CA 1
ATOM 2871 C C . ARG B 1 189 ? -3.095 18.180 -15.700 1.00 72.08 186 ARG B C 1
ATOM 2872 O O . ARG B 1 189 ? -2.322 17.649 -16.495 1.00 77.61 186 ARG B O 1
ATOM 2880 N N . THR B 1 190 ? -2.937 18.093 -14.376 1.00 68.84 187 THR B N 1
ATOM 2881 C CA . THR B 1 190 ? -1.795 17.369 -13.798 1.00 71.32 187 THR B CA 1
ATOM 2882 C C . THR B 1 190 ? -1.939 15.857 -13.991 1.00 73.99 187 THR B C 1
ATOM 2883 O O . THR B 1 190 ? -0.995 15.187 -14.424 1.00 79.17 187 THR B O 1
ATOM 2887 N N . VAL B 1 191 ? -3.125 15.331 -13.697 1.00 71.07 188 VAL B N 1
ATOM 2888 C CA . VAL B 1 191 ? -3.399 13.915 -13.917 1.00 73.60 188 VAL B CA 1
ATOM 2889 C C . VAL B 1 191 ? -3.202 13.557 -15.384 1.00 79.06 188 VAL B C 1
ATOM 2890 O O . VAL B 1 191 ? -2.502 12.601 -15.691 1.00 84.23 188 VAL B O 1
ATOM 2894 N N . ALA B 1 192 ? -3.767 14.345 -16.288 1.00 79.32 189 ALA B N 1
ATOM 2895 C CA . ALA B 1 192 ? -3.559 14.103 -17.716 1.00 86.07 189 ALA B CA 1
ATOM 2896 C C . ALA B 1 192 ? -2.069 14.029 -18.107 1.00 93.65 189 ALA B C 1
ATOM 2897 O O . ALA B 1 192 ? -1.632 13.042 -18.716 1.00 98.91 189 ALA B O 1
ATOM 2899 N N . LYS B 1 193 ? -1.304 15.065 -17.747 1.00 95.40 190 LYS B N 1
ATOM 2900 C CA . LYS B 1 193 ? 0.116 15.160 -18.100 1.00 103.92 190 LYS B CA 1
ATOM 2901 C C . LYS B 1 193 ? 0.890 13.948 -17.619 1.00 108.85 190 LYS B C 1
ATOM 2902 O O . LYS B 1 193 ? 1.722 13.412 -18.353 1.00 116.36 190 LYS B O 1
ATOM 2908 N N . GLU B 1 194 ? 0.598 13.503 -16.400 1.00 106.45 191 GLU B N 1
ATOM 2909 C CA . GLU B 1 194 ? 1.201 12.287 -15.867 1.00 112.04 191 GLU B CA 1
ATOM 2910 C C . GLU B 1 194 ? 0.892 11.082 -16.735 1.00 117.24 191 GLU B C 1
ATOM 2911 O O . GLU B 1 194 ? 1.789 10.359 -17.141 1.00 124.38 191 GLU B O 1
ATOM 2917 N N . GLU B 1 195 ? -0.385 10.887 -17.017 1.00 114.88 192 GLU B N 1
ATOM 2918 C CA . GLU B 1 195 ? -0.841 9.720 -17.749 1.00 120.16 192 GLU B CA 1
ATOM 2919 C C . GLU B 1 195 ? -0.314 9.604 -19.175 1.00 127.87 192 GLU B C 1
ATOM 2920 O O . GLU B 1 195 ? -0.152 8.493 -19.676 1.00 133.67 192 GLU B O 1
ATOM 2926 N N . THR B 1 196 ? -0.045 10.730 -19.833 1.00 129.27 193 THR B N 1
ATOM 2927 C CA . THR B 1 196 ? 0.656 10.667 -21.124 1.00 138.04 193 THR B CA 1
ATOM 2928 C C . THR B 1 196 ? 2.136 10.362 -20.909 1.00 145.52 193 THR B C 1
ATOM 2929 O O . THR B 1 196 ? 2.691 9.527 -21.615 1.00 153.43 193 THR B O 1
ATOM 2933 N N . ILE B 1 197 ? 2.755 11.010 -19.919 1.00 144.02 194 ILE B N 1
ATOM 2934 C CA . ILE B 1 197 ? 4.174 10.772 -19.593 1.00 151.55 194 ILE B CA 1
ATOM 2935 C C . ILE B 1 197 ? 4.526 9.285 -19.355 1.00 157.93 194 ILE B C 1
ATOM 2936 O O . ILE B 1 197 ? 5.534 8.798 -19.871 1.00 167.02 194 ILE B O 1
ATOM 2941 N N . SER B 1 198 ? 3.695 8.566 -18.599 1.00 154.44 195 SER B N 1
ATOM 2942 C CA . SER B 1 198 ? 4.070 7.223 -18.131 1.00 160.70 195 SER B CA 1
ATOM 2943 C C . SER B 1 198 ? 3.263 6.059 -18.701 1.00 163.25 195 SER B C 1
ATOM 2944 O O . SER B 1 198 ? 3.768 4.942 -18.752 1.00 170.68 195 SER B O 1
ATOM 2947 N N . MET B 1 199 ? 2.020 6.305 -19.111 1.00 157.98 196 MET B N 1
ATOM 2948 C CA . MET B 1 199 ? 1.217 5.258 -19.757 1.00 161.20 196 MET B CA 1
ATOM 2949 C C . MET B 1 199 ? 1.526 5.198 -21.249 1.00 167.28 196 MET B C 1
ATOM 2950 O O . MET B 1 199 ? 0.790 5.819 -22.067 1.00 164.03 196 MET B O 1
#

Sequence (354 aa):
EVSREQAFVRYLRQRSTPADLARMRRGLDAPGAEVVPLVEGFLGRIQDEHEDRWERICYYLVAGLWASTVSSSELEQFRKVNKGYRRTLGHAIAQLYLARDQSKSIEQRFIALLDADEEQLPYRLRQMVQLIESQDDIRIYWSELLRDLLAWNRERKPVQQKWARAFYRTVAKEETISMEVSREQAFVRYLRQRSTPADLARMRRGLDAPGAEVVPLVEGFLGRIQDEHEDRWERICYYLVAGLWASTVSSSELEVNKGYRRTLGHAIAQLYLARDQSKSIEQRFIALLDADEEQLPYRLRQMVQLIESQDDIRIYWSELLRDLLAWNRERKPVQQKWARAFYRTVAKEETISM

Foldseek 3Di:
DQDLLNVLVVQCLVPDDPVLLVQLQVCLVPFLPRDHVSQVVSCVVPCVPCPPVQLRRLSSLLSNLVSVADAPVVVVVNVHVLCLLCQAVLVLLLVLCVVVVVDVVSVVLLVVQLVDDSVRNSVSVSVSSVSSRVDHHGDHNSSNSSVLSSCCPPPVRVSSVSSNCSNVVNVVVVVVVPD/DADLLRVLVVQCVPDDDPVLLVVLQVCLVPFQPDDSPSLVVSCVVVVPPPPDPQLRSLSSLLSNLVSVAPAPPVVDVVVPLCQAVLNLLLVLCVVVVNDPVSVVLLVVQLVDDSVCNSVSVSVSSVSSSVDHHGDHNRSVHSVLSVCCVPPVRVSSVSSNCSNVVNVVVVVVVPD

InterPro domains:
  IPR013382 CRISPR-associated protein Cse2 [PF09485] (23-185)
  IPR013382 CRISPR-associated protein Cse2 [TIGR02548] (14-187)
  IPR038287 Cse2 superfamily [G3DSA:1.10.520.40] (1-202)

CATH classification: 1.10.520.40

Radius of gyration: 22.48 Å; Cα contacts (8 Å, |Δi|>4): 393; chains: 2; bounding box: 52×49×71 Å

Organism: Meiothermus ruber (strain ATCC 35948 / DSM 1279 / VKM B-1258 / 21) (NCBI:txid504728)

B-factor: mean 71.42, std 26.93, range [35.1, 199.88]

Secondary structure (DSSP, 8-state):
---HHHHHHHHHHHH--HHHHHHHHHGGGSTTTS--HHHHHHHTTT-TT---HHHHHHHHHHHHHHTT---HHHHHTTT--HHHHHTSHHHHHHHHHHHTTS-HHHHHHHHHHHH--TTTHHHHHHHHHHHHHHSTT----HHHHHHHHHTTT-TT-HHHHHHHHHHHHHHHHHHHH--/---HHHHHHHHHHHH--HHHHHHHHHHTTSTTTS--HHHHHHHHHTT-----HHHHHHHHHHHHHHTT---GGGG--HHHHTTSHHHHHHHHHHHTTS-HHHHHHHHHHHT--TTTHHHHHHHHHHHHHTSSS----HHHHHHHHHTTT-TT-HHHHHHHHHHHHHHHHHHHHH-

Nearest PDB structures (foldseek):
  3wa8-assembly1_A  TM=1.006E+00  e=9.948E-25  Meiothermus ruber DSM 1279
  3wa8-assembly2_B  TM=9.844E-01  e=4.381E-22  Meiothermus ruber DSM 1279
  2zca-assembly1_A  TM=7.852E-01  e=2.450E-07  Thermus thermophilus
  5u07-assembly1_J  TM=7.852E-01  e=5.041E-05  Thermobifida fusca YX
  4h79-assembly1_A  TM=6.761E-01  e=3.159E-03  Thermobifida fusca YX